Protein AF-A0A2G5VQS6-F1 (afdb_monomer)

Sequence (197 aa):
MASVEIAHTFHLGTKYSEALGAKFQGKPLDMCCFGIGVSRLLPATIDLLSVSDKALRLPRAISPFDAMIIVKKSLMSNVIVEMTSSSASRYLKGGILLDDRIEMSPGKRIHEANRLGIPFIIVLANETERSLVTQKPVIEVFTTHPKSADPVDQGSMTLDRFVSFVQSQLYGSYSNLDHLHVLDELGAAGDENGSQN

Organism: NCBI:txid1611254

Foldseek 3Di:
DDDDDFKDKDFPQQVVQVVVVPDDPNHRDGDMDMDGNPVRVVVVQQVVQPPDLQFGADDCVPQQWQEEEAEAPVCVVVVVVDCVVAPLCVLRVSHYHYDPPNVDDPQVVQSVCRRSNRAKYKYHDDQQVVCVVVVFGKIWIWGHDSNDSHTHTPGIDTRVVVSVVSCCVVCVVVPPDPPVVVVVVVVVVPPPDDDDD

Nearest PDB structures (foldseek):
  5xij-assembly2_C  TM=7.682E-01  e=2.606E-05  Toxoplasma gondii ME49
  5xii-assembly1_A  TM=7.565E-01  e=3.604E-05  Toxoplasma gondii ME49
  4ncx-assembly1_B  TM=6.664E-01  e=2.011E-05  Plasmodium falciparum 3D7
  7v9d-assembly1_A-2  TM=6.970E-01  e=4.671E-05  Plasmodium falciparum 3D7
  7f97-assembly2_D  TM=6.847E-01  e=1.017E-04  Plasmodium falciparum 3D7

pLDDT: mean 82.24, std 18.82, range [32.41, 97.56]

Radius of gyration: 24.63 Å; Cα contacts (8 Å, |Δi|>4): 269; chains: 1; bounding box: 50×40×79 Å

Solvent-accessible surface area (backbone atoms only — not comparable to full-atom values): 11522 Å² total; per-residue (Å²): 132,89,87,78,92,44,61,54,76,45,84,53,45,42,68,59,23,61,77,70,66,43,57,58,96,88,38,58,39,80,39,72,51,72,51,69,41,67,84,50,42,56,59,52,46,38,66,74,36,24,76,45,98,78,17,45,34,49,61,75,94,74,23,84,25,39,28,34,39,41,47,37,76,93,45,56,78,56,50,61,55,48,51,74,71,37,74,49,53,78,74,38,73,59,37,72,44,76,46,76,64,60,90,52,54,67,70,60,52,52,53,52,42,31,32,66,14,27,46,32,38,37,37,43,46,72,65,23,63,62,24,54,79,73,78,55,48,32,36,39,36,32,32,59,44,73,87,44,67,58,67,42,79,73,50,75,39,37,63,72,56,46,40,54,48,52,49,47,69,70,50,69,71,57,86,81,60,65,73,67,55,64,55,51,62,66,59,66,76,74,79,87,85,90,86,85,130

Secondary structure (DSSP, 8-state):
------EEEEEEETHHHHHHT-EETTEEPPEEEEEE-HHHHHHHHHHHH-SBTTB----GGG-S-SEEEEE-GGGHHHHHHHHHHSGGGGT-TT-EEEE--TTS-HHHHHHHHHHTT-SEEEEESHHHHHHGGGT--EEEEEE--TT-SSPEEEEEEEHHHHHHHHHHHHHTTTTS--HHHHHHHHHHTT--S----

InterPro domains:
  IPR004154 Anticodon-binding [PF03129] (79-168)
  IPR036621 Anticodon-binding domain superfamily [G3DSA:3.40.50.800] (52-171)
  IPR045864 Class II Aminoacyl-tRNA synthetase/Biotinyl protein ligase (BPL) and lipoyl protein ligase (LPL) [G3DSA:3.30.930.10] (2-51)
  IPR045864 Class II Aminoacyl-tRNA synthetase/Biotinyl protein ligase (BPL) and lipoyl protein ligase (LPL) [SSF55681] (4-69)
  IPR050062 Proline-tRNA synthetase [PTHR42753] (3-130)

Mean predicted aligned error: 10.15 Å

Structure (mmCIF, N/CA/C/O backbone):
data_AF-A0A2G5VQS6-F1
#
_entry.id   AF-A0A2G5VQS6-F1
#
loop_
_atom_site.group_PDB
_atom_site.id
_atom_site.type_symbol
_atom_site.label_atom_id
_atom_site.label_alt_id
_atom_site.label_comp_id
_atom_site.label_asym_id
_atom_site.label_entity_id
_atom_site.label_seq_id
_atom_site.pdbx_PDB_ins_code
_atom_site.Cartn_x
_atom_site.Cartn_y
_atom_site.Cartn_z
_atom_site.occupancy
_atom_site.B_iso_or_equiv
_atom_site.auth_seq_id
_atom_site.auth_comp_id
_atom_site.auth_asym_id
_atom_site.auth_atom_id
_atom_site.pdbx_PDB_model_num
ATOM 1 N N . MET A 1 1 ? 10.151 11.334 19.105 1.00 55.06 1 MET A N 1
ATOM 2 C CA . MET A 1 1 ? 9.040 10.794 18.297 1.00 55.06 1 MET A CA 1
ATOM 3 C C . MET A 1 1 ? 7.751 11.378 18.828 1.00 55.06 1 ME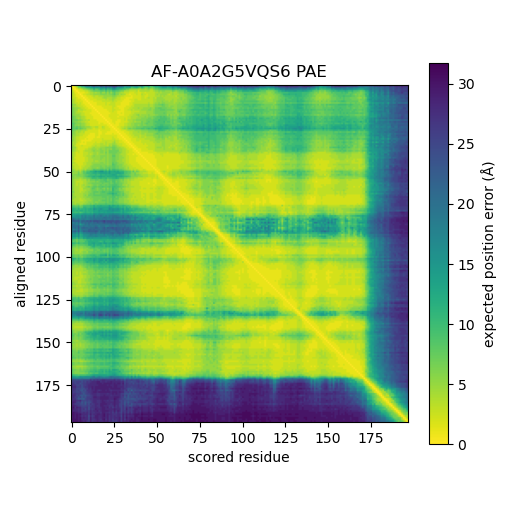T A C 1
ATOM 5 O O . MET A 1 1 ? 7.587 11.411 20.042 1.00 55.06 1 MET A O 1
ATOM 9 N N . ALA A 1 2 ? 6.896 11.888 17.945 1.00 74.56 2 ALA A N 1
ATOM 10 C CA . ALA A 1 2 ? 5.545 12.279 18.320 1.00 74.56 2 ALA A CA 1
ATOM 11 C C . ALA A 1 2 ? 4.712 11.011 18.558 1.00 74.56 2 ALA A C 1
ATOM 13 O O . ALA A 1 2 ? 4.874 10.026 17.841 1.00 74.56 2 ALA A O 1
ATOM 14 N N . SER A 1 3 ? 3.864 11.023 19.583 1.00 84.62 3 SER A N 1
ATOM 15 C CA . SER A 1 3 ? 2.876 9.970 19.817 1.00 84.62 3 SER A CA 1
ATOM 16 C C . SER A 1 3 ? 1.533 10.440 19.270 1.00 84.62 3 SER A C 1
ATOM 18 O O . SER A 1 3 ? 1.163 11.598 19.476 1.00 84.62 3 SER A O 1
ATOM 20 N N . VAL A 1 4 ? 0.817 9.561 18.572 1.00 88.25 4 VAL A N 1
ATOM 21 C CA . VAL A 1 4 ? -0.516 9.838 18.025 1.00 88.25 4 VAL A CA 1
ATOM 22 C C . VAL A 1 4 ? -1.472 8.756 18.505 1.00 88.25 4 VAL A C 1
ATOM 24 O O . VAL A 1 4 ? -1.260 7.571 18.257 1.00 88.25 4 VAL A O 1
ATOM 27 N N . GLU A 1 5 ? -2.549 9.164 19.173 1.00 91.31 5 GLU A N 1
ATOM 28 C CA . GLU A 1 5 ? -3.615 8.254 19.584 1.00 91.31 5 GLU A CA 1
ATOM 29 C C . GLU A 1 5 ? -4.530 7.937 18.389 1.00 91.31 5 GLU A C 1
ATOM 31 O O . GLU A 1 5 ? -5.282 8.788 17.899 1.00 91.31 5 GLU A O 1
ATOM 36 N N . ILE A 1 6 ? -4.446 6.698 17.898 1.00 92.75 6 ILE A N 1
ATOM 37 C CA . ILE A 1 6 ? -5.209 6.222 16.731 1.00 92.75 6 ILE A CA 1
ATOM 38 C C . ILE A 1 6 ? -6.465 5.432 17.111 1.00 92.75 6 ILE A C 1
ATOM 40 O O . ILE A 1 6 ? -7.400 5.354 16.311 1.00 92.75 6 ILE A O 1
ATOM 44 N N . ALA A 1 7 ? -6.499 4.856 18.312 1.00 93.62 7 ALA A N 1
ATOM 45 C CA . ALA A 1 7 ? -7.598 4.040 18.803 1.00 93.62 7 ALA A CA 1
ATOM 46 C C . ALA A 1 7 ? -7.631 4.020 20.334 1.00 93.62 7 ALA A C 1
ATOM 48 O O . ALA A 1 7 ? -6.602 4.202 20.983 1.00 93.62 7 ALA A O 1
ATOM 49 N N . HIS A 1 8 ? -8.805 3.736 20.889 1.00 95.19 8 HIS A N 1
ATOM 50 C CA . HIS A 1 8 ? -9.004 3.531 22.319 1.00 95.19 8 HIS A CA 1
ATOM 51 C C . HIS A 1 8 ? -10.059 2.448 22.567 1.00 95.19 8 HIS A C 1
ATOM 53 O O . HIS A 1 8 ? -10.947 2.213 21.742 1.00 95.19 8 HIS A O 1
ATOM 59 N N . THR A 1 9 ? -9.997 1.828 23.741 1.00 96.25 9 THR A N 1
ATOM 60 C CA . THR A 1 9 ? -11.025 0.924 24.260 1.00 96.25 9 THR A CA 1
ATOM 61 C C . THR A 1 9 ? -11.412 1.372 25.663 1.00 96.25 9 THR A C 1
ATOM 63 O O . THR A 1 9 ? -10.563 1.837 26.424 1.00 96.25 9 THR A O 1
ATOM 66 N N . PHE A 1 10 ? -12.692 1.262 25.998 1.00 96.50 10 PHE A N 1
ATOM 67 C CA . PHE A 1 10 ? -13.215 1.572 27.320 1.00 96.50 10 PHE A CA 1
ATOM 68 C C . PHE A 1 10 ? -14.065 0.410 27.815 1.00 96.50 10 PHE A C 1
ATOM 70 O O . PHE A 1 10 ? -15.015 -0.009 27.148 1.00 96.50 10 PHE A O 1
ATOM 77 N N . HIS A 1 11 ? -13.763 -0.062 29.022 1.00 96.50 11 HIS A N 1
ATOM 78 C CA . HIS A 1 11 ? -14.696 -0.876 29.790 1.00 96.50 11 HIS A CA 1
ATOM 79 C C . HIS A 1 11 ? -15.683 0.062 30.481 1.00 96.50 11 HIS A C 1
ATOM 81 O O . HIS A 1 11 ? -15.295 0.935 31.259 1.00 96.50 11 HIS A O 1
ATOM 87 N N . LEU A 1 12 ? -16.957 -0.058 30.122 1.00 95.94 12 LEU A N 1
ATOM 88 C CA . LEU A 1 12 ? -18.018 0.838 30.577 1.00 95.94 12 LEU A CA 1
ATOM 89 C C . LEU A 1 12 ? -18.745 0.294 31.811 1.00 95.94 12 LEU A C 1
ATOM 91 O O . 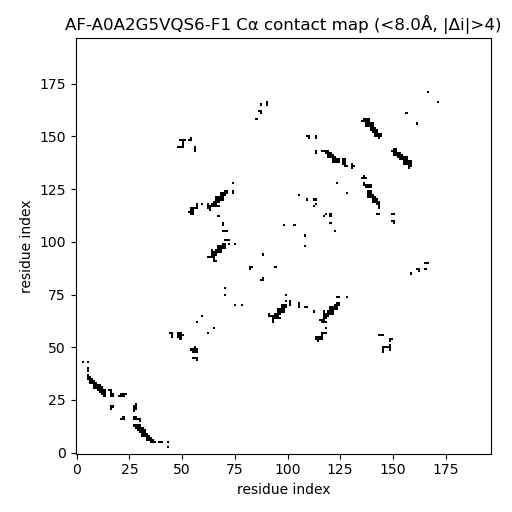LEU A 1 12 ? -19.502 1.038 32.445 1.00 95.94 12 LEU A O 1
ATOM 95 N N . GLY A 1 13 ? -18.539 -0.984 32.140 1.00 96.62 13 GLY A N 1
ATOM 96 C CA . GLY A 1 13 ? -19.289 -1.661 33.185 1.00 96.62 13 GLY A CA 1
ATOM 97 C C . GLY A 1 13 ? -20.784 -1.675 32.866 1.00 96.62 13 GLY A C 1
ATOM 98 O O . GLY A 1 13 ? -21.214 -1.691 31.710 1.00 96.62 13 GLY A O 1
ATOM 99 N N . THR A 1 14 ? -21.599 -1.541 33.909 1.00 97.31 14 THR A N 1
ATOM 100 C CA . THR A 1 14 ? -23.060 -1.480 33.787 1.00 97.31 14 THR A CA 1
ATOM 101 C C . THR A 1 14 ? -23.608 -0.063 33.583 1.00 97.31 14 THR A C 1
ATOM 103 O O . THR A 1 14 ? -24.800 0.078 33.306 1.00 97.31 14 THR A O 1
ATOM 106 N N . LYS A 1 15 ? -22.766 0.985 33.637 1.00 96.25 15 LYS A N 1
ATOM 107 C CA . LYS A 1 15 ? -23.167 2.410 33.678 1.00 96.25 15 LYS A CA 1
ATOM 108 C C . LYS A 1 15 ? -24.223 2.795 32.635 1.00 96.25 15 LYS A C 1
ATOM 110 O O . LYS A 1 15 ? -25.174 3.505 32.950 1.00 96.25 15 LYS A O 1
ATOM 115 N N . TYR A 1 16 ? -24.053 2.350 31.389 1.00 96.56 16 TYR A N 1
ATOM 116 C CA . TYR A 1 16 ? -24.999 2.645 30.305 1.00 96.56 16 TYR A CA 1
ATOM 117 C C . TYR A 1 16 ? -26.150 1.644 30.240 1.00 96.56 16 TYR A C 1
ATOM 119 O O . TYR A 1 16 ? -27.286 2.041 29.992 1.00 96.56 16 TYR A O 1
ATOM 127 N N . SER A 1 17 ? -25.885 0.361 30.492 1.00 97.31 17 SER A N 1
ATOM 128 C CA . SER A 1 17 ? -26.916 -0.681 30.470 1.00 97.31 17 SER A CA 1
ATOM 129 C C . SER A 1 17 ? -28.017 -0.444 31.515 1.00 97.31 17 SER A C 1
ATOM 131 O O . SER A 1 17 ? -29.193 -0.664 31.230 1.00 97.31 17 SER A O 1
ATOM 133 N N . GLU A 1 18 ? -27.659 0.085 32.690 1.00 96.50 18 GLU A N 1
ATOM 134 C CA . GLU A 1 18 ? -28.596 0.459 33.751 1.00 96.50 18 GLU A CA 1
ATOM 135 C C . GLU A 1 18 ? -29.493 1.620 33.325 1.00 96.50 18 GLU A C 1
ATOM 137 O O . GLU A 1 18 ? -30.714 1.528 33.450 1.00 96.50 18 GLU A O 1
ATOM 142 N N . ALA A 1 19 ? -28.898 2.678 32.767 1.00 96.88 19 ALA A N 1
ATOM 143 C CA . ALA A 1 19 ? -29.620 3.862 32.309 1.00 96.88 19 ALA A CA 1
ATOM 144 C C . ALA A 1 19 ? -30.531 3.578 31.099 1.00 96.88 19 ALA A C 1
ATOM 146 O O . ALA A 1 19 ? -31.601 4.170 30.983 1.00 96.88 19 ALA A O 1
ATOM 147 N N . LEU A 1 20 ? -30.122 2.669 30.207 1.00 96.81 20 LEU A N 1
ATOM 148 C CA . LEU A 1 20 ? -30.860 2.307 28.989 1.00 96.81 20 LEU A CA 1
ATOM 149 C C . LEU A 1 20 ? -31.840 1.140 29.190 1.00 96.81 20 LEU A C 1
ATOM 151 O O . LEU A 1 20 ? -32.561 0.782 28.261 1.00 96.81 20 LEU A O 1
ATOM 155 N N . GLY A 1 21 ? -31.860 0.515 30.372 1.00 95.88 21 GLY A N 1
ATOM 156 C CA . GLY A 1 21 ? -32.688 -0.663 30.641 1.00 95.88 21 GLY A CA 1
ATOM 157 C C . GLY A 1 21 ? -32.266 -1.920 29.868 1.00 95.88 21 GLY A C 1
ATOM 158 O O . GLY A 1 21 ? -33.051 -2.863 29.760 1.00 95.88 21 GLY A O 1
ATOM 159 N N . ALA A 1 22 ? -31.039 -1.961 29.345 1.00 96.75 22 ALA A N 1
ATOM 160 C CA . ALA A 1 22 ? -30.507 -3.100 28.606 1.00 96.75 22 ALA A CA 1
ATOM 161 C C . ALA A 1 22 ? -30.115 -4.221 29.582 1.00 96.75 22 ALA A C 1
ATOM 163 O O . ALA A 1 22 ? -29.062 -4.176 30.222 1.00 96.75 22 ALA A O 1
ATOM 164 N N . LYS A 1 23 ? -30.993 -5.219 29.728 1.00 96.69 23 LYS A N 1
ATOM 165 C CA . LYS A 1 23 ? -30.853 -6.299 30.713 1.00 96.69 23 LYS A CA 1
ATOM 166 C C . LYS A 1 23 ? -30.994 -7.677 30.079 1.00 96.69 23 LYS A C 1
ATOM 168 O O . LYS A 1 23 ? -31.829 -7.877 29.200 1.00 96.69 23 LYS A O 1
ATOM 173 N N . PHE A 1 24 ? -30.256 -8.645 30.613 1.00 95.56 24 PHE A N 1
ATOM 174 C CA . PHE A 1 24 ? -30.443 -10.069 30.346 1.00 95.56 24 PHE A CA 1
ATOM 175 C C . PHE A 1 24 ? -30.758 -10.789 31.659 1.00 95.56 24 PHE A C 1
ATOM 177 O O . PHE A 1 24 ? -30.052 -10.623 32.651 1.00 95.56 24 PHE A O 1
ATOM 184 N N . GLN A 1 25 ? -31.865 -11.538 31.692 1.00 95.19 25 GLN A N 1
ATOM 185 C CA . GLN A 1 25 ? -32.348 -12.233 32.899 1.00 95.19 25 GLN A CA 1
ATOM 186 C C . GLN A 1 25 ? -32.433 -11.325 34.145 1.00 95.19 25 GLN A C 1
ATOM 188 O O . GLN A 1 25 ? -32.087 -11.710 35.258 1.00 95.19 25 GLN A O 1
ATOM 193 N N . GLY A 1 26 ? -32.870 -10.079 33.950 1.00 93.62 26 GLY A N 1
ATOM 194 C CA . GLY A 1 26 ? -33.020 -9.098 35.028 1.00 93.62 26 GLY A CA 1
ATOM 195 C C . GLY A 1 26 ? -31.725 -8.413 35.478 1.00 93.62 26 GLY A C 1
ATOM 196 O O . GLY A 1 26 ? -31.807 -7.451 36.242 1.00 93.62 26 GLY A O 1
ATOM 197 N N . LYS A 1 27 ? -30.554 -8.826 34.974 1.00 96.19 27 LYS A N 1
ATOM 198 C CA . LYS A 1 27 ? -29.259 -8.195 35.270 1.00 96.19 27 LYS A CA 1
ATOM 199 C C . LYS A 1 27 ? -28.847 -7.224 34.154 1.00 96.19 27 LYS A C 1
ATOM 201 O O . LYS A 1 27 ? -29.036 -7.564 32.984 1.00 96.19 27 LYS A O 1
ATOM 206 N N . PRO A 1 28 ? -28.319 -6.028 34.478 1.00 97.12 28 PRO A N 1
ATOM 207 C CA . PRO A 1 28 ? -27.737 -5.133 33.480 1.00 97.12 28 PRO A CA 1
ATOM 208 C C . PRO A 1 28 ? -26.586 -5.812 32.730 1.00 97.12 28 PRO A C 1
ATOM 210 O O . PRO A 1 28 ? -25.852 -6.610 33.313 1.00 97.12 28 PRO A O 1
ATOM 213 N N . LEU A 1 29 ? -26.462 -5.523 31.436 1.00 97.56 29 LEU A N 1
ATOM 214 C CA . LEU A 1 29 ? -25.376 -6.046 30.607 1.00 97.56 29 LEU A CA 1
ATOM 215 C C . LEU A 1 29 ? -24.043 -5.369 30.956 1.00 97.56 29 LEU A C 1
ATOM 217 O O . LEU A 1 29 ? -23.987 -4.150 31.096 1.00 97.56 29 LEU A O 1
ATOM 221 N N . ASP A 1 30 ? -22.961 -6.142 31.028 1.00 97.31 30 ASP A N 1
ATOM 222 C CA . ASP A 1 30 ? -21.616 -5.567 31.078 1.00 97.31 30 ASP A CA 1
ATOM 223 C C . ASP A 1 30 ? -21.214 -5.074 29.680 1.00 97.31 30 ASP A C 1
ATOM 225 O O . ASP A 1 30 ? -21.406 -5.780 28.685 1.00 97.31 30 ASP A O 1
ATOM 229 N N . MET A 1 31 ? -20.725 -3.838 29.586 1.00 97.38 31 MET A N 1
ATOM 230 C CA . MET A 1 31 ? -20.509 -3.160 28.309 1.00 97.38 31 MET A CA 1
ATOM 231 C C . MET A 1 31 ? -19.055 -2.734 28.118 1.00 97.38 31 MET A C 1
ATOM 233 O O . MET A 1 31 ? -18.412 -2.191 29.015 1.00 97.38 31 MET A O 1
ATOM 237 N N . CYS A 1 32 ? -18.584 -2.865 26.880 1.00 97.25 32 CYS A N 1
ATOM 238 C CA . CYS A 1 32 ? -17.336 -2.288 26.391 1.00 97.25 32 CYS A CA 1
ATOM 239 C C . CYS A 1 32 ? -17.614 -1.478 25.123 1.00 97.25 32 CYS A C 1
ATOM 241 O O . CYS A 1 32 ? -18.534 -1.793 24.364 1.00 97.25 32 CYS A O 1
ATOM 243 N N . CYS A 1 33 ? -16.800 -0.461 24.857 1.00 96.31 33 CYS A N 1
ATOM 244 C CA . CYS A 1 33 ? -16.770 0.189 23.552 1.00 96.31 33 CYS A CA 1
ATOM 245 C C . CYS A 1 33 ? -15.335 0.411 23.084 1.00 96.31 33 CYS A C 1
ATOM 247 O O . CYS A 1 33 ? -14.411 0.539 23.885 1.00 96.31 33 CYS A O 1
ATOM 249 N N . PHE A 1 34 ? -15.155 0.483 21.771 1.00 96.38 34 PHE A N 1
ATOM 250 C CA . PHE A 1 34 ? -13.887 0.841 21.158 1.00 96.38 34 PHE A CA 1
ATOM 251 C C . PHE A 1 34 ? -14.116 1.875 20.061 1.00 96.38 34 PHE A C 1
ATOM 253 O O . PHE A 1 34 ? -15.191 1.947 19.462 1.00 96.38 34 PHE A O 1
ATOM 260 N N . GLY A 1 35 ? -13.099 2.691 19.815 1.00 95.38 35 GLY A N 1
ATOM 261 C CA . GLY A 1 35 ? -13.086 3.671 18.740 1.00 95.38 35 GLY A CA 1
ATOM 262 C C . GLY A 1 35 ? -11.766 3.597 17.992 1.00 95.38 35 GLY A C 1
ATOM 263 O O . GLY A 1 35 ? -10.710 3.527 18.614 1.00 95.38 35 GLY A O 1
ATOM 264 N N . ILE A 1 36 ? -11.830 3.628 16.660 1.00 95.38 36 ILE A N 1
ATOM 265 C CA . ILE A 1 36 ? -10.661 3.769 15.790 1.00 95.38 36 ILE A CA 1
ATOM 266 C C . ILE A 1 36 ? -10.835 5.002 14.907 1.00 95.38 36 ILE A C 1
ATOM 268 O O . ILE A 1 36 ? -11.835 5.166 14.205 1.00 95.38 36 ILE A O 1
ATOM 272 N N . GLY A 1 37 ? -9.857 5.901 14.953 1.00 92.62 37 GLY A N 1
ATOM 273 C CA . GLY A 1 37 ? -9.855 7.117 14.154 1.00 92.62 37 GLY A CA 1
ATOM 274 C C . GLY A 1 37 ? -9.399 6.830 12.731 1.00 92.62 37 GLY A C 1
ATOM 275 O O . GLY A 1 37 ? -8.254 7.121 12.406 1.00 92.62 37 GLY A O 1
ATOM 276 N N . VAL A 1 38 ? -10.276 6.307 11.867 1.00 90.19 38 VAL A N 1
ATOM 277 C CA . VAL A 1 38 ? -9.937 5.984 10.461 1.00 90.19 38 VAL A CA 1
ATOM 278 C C . VAL A 1 38 ? -9.309 7.185 9.739 1.00 90.19 38 VAL A C 1
ATOM 280 O O . VAL A 1 38 ? -8.273 7.054 9.093 1.00 90.19 38 VAL A O 1
ATOM 283 N N . SER A 1 39 ? -9.864 8.387 9.930 1.00 91.50 39 SER A N 1
ATOM 284 C CA . SER A 1 39 ? -9.322 9.628 9.355 1.00 91.50 39 SER A CA 1
ATOM 285 C C . SER A 1 39 ? -7.969 10.052 9.939 1.00 91.50 39 SER A C 1
ATOM 287 O O . SER A 1 39 ? -7.256 10.813 9.295 1.00 91.50 39 SER A O 1
ATOM 289 N N . ARG A 1 40 ? -7.604 9.583 11.141 1.00 91.94 40 ARG A N 1
ATOM 290 C CA . ARG A 1 40 ? -6.289 9.830 11.766 1.00 91.94 40 ARG A CA 1
ATOM 291 C C . ARG A 1 40 ? -5.269 8.754 11.402 1.00 91.94 40 ARG A C 1
ATOM 293 O O . ARG A 1 40 ? -4.081 9.046 11.341 1.00 91.94 40 ARG A O 1
ATOM 300 N N . LEU A 1 41 ? -5.728 7.533 11.132 1.00 92.12 41 LEU A N 1
ATOM 301 C CA . LEU A 1 41 ? -4.871 6.399 10.811 1.00 92.12 41 LEU A CA 1
ATOM 302 C C . LEU A 1 41 ? -4.065 6.642 9.532 1.00 92.12 41 LEU A C 1
ATOM 304 O O . LEU A 1 41 ? -2.861 6.403 9.522 1.00 92.12 41 LEU A O 1
ATOM 308 N N . LEU A 1 42 ? -4.704 7.149 8.474 1.00 91.06 42 LEU A N 1
ATOM 309 C CA . LEU A 1 42 ? -4.031 7.433 7.205 1.00 91.06 42 LEU A CA 1
ATOM 310 C C . LEU A 1 42 ? -2.894 8.468 7.344 1.00 91.06 42 LEU A C 1
ATOM 312 O O . LEU A 1 42 ? -1.764 8.123 6.997 1.00 91.06 42 LEU A O 1
ATOM 316 N N . PRO A 1 43 ? -3.117 9.693 7.867 1.00 91.50 43 PRO A N 1
ATOM 317 C CA . PRO A 1 43 ? -2.037 10.664 8.026 1.00 91.50 43 PRO A CA 1
ATOM 318 C C . PRO A 1 43 ? -0.964 10.193 9.012 1.00 91.50 43 PRO A C 1
ATOM 320 O O . PRO A 1 43 ? 0.211 10.393 8.734 1.00 91.50 43 PRO A O 1
ATOM 323 N N . ALA A 1 44 ? -1.330 9.505 10.103 1.00 92.56 44 ALA A N 1
ATOM 324 C CA . ALA A 1 44 ? -0.348 8.931 11.027 1.00 92.56 44 ALA A CA 1
ATOM 325 C C . ALA A 1 44 ? 0.529 7.864 10.349 1.00 92.56 44 ALA A C 1
ATOM 327 O O . ALA A 1 44 ? 1.731 7.804 10.583 1.00 92.56 44 ALA A O 1
ATOM 328 N N . THR A 1 45 ? -0.059 7.044 9.473 1.00 92.12 45 THR A N 1
ATOM 329 C CA . THR A 1 45 ? 0.681 6.039 8.697 1.00 92.12 45 THR A CA 1
ATOM 330 C C . THR A 1 45 ? 1.642 6.704 7.715 1.00 92.12 45 THR A C 1
ATOM 332 O O . THR A 1 45 ? 2.794 6.289 7.609 1.00 92.12 45 THR A O 1
ATOM 335 N N . ILE A 1 46 ? 1.187 7.749 7.018 1.00 91.94 46 ILE A N 1
ATOM 336 C CA . ILE A 1 46 ? 2.016 8.506 6.074 1.00 91.94 46 ILE A CA 1
ATOM 337 C C . ILE A 1 46 ? 3.186 9.170 6.803 1.00 91.94 46 ILE A C 1
ATOM 339 O O . ILE A 1 46 ? 4.313 9.028 6.336 1.00 91.94 46 ILE A O 1
ATOM 343 N N . ASP A 1 47 ? 2.934 9.836 7.931 1.00 90.75 47 ASP A N 1
ATOM 344 C CA . ASP A 1 47 ? 3.955 10.518 8.739 1.00 90.75 47 ASP A CA 1
ATOM 345 C C . ASP A 1 47 ? 5.000 9.536 9.295 1.00 90.75 47 ASP A C 1
ATOM 347 O O . ASP A 1 47 ? 6.196 9.812 9.280 1.00 90.75 47 ASP A O 1
ATOM 351 N N . LEU A 1 48 ? 4.561 8.346 9.721 1.00 90.19 48 LEU A N 1
ATOM 352 C CA . LEU A 1 48 ? 5.450 7.321 10.267 1.00 90.19 48 LEU A CA 1
ATOM 353 C C . LEU A 1 48 ? 6.324 6.643 9.201 1.00 90.19 48 LEU A C 1
ATOM 355 O O . LEU A 1 48 ? 7.475 6.301 9.477 1.00 90.19 48 LEU A O 1
ATOM 359 N N . LEU A 1 49 ? 5.770 6.372 8.018 1.00 91.12 49 LEU A N 1
ATOM 360 C CA . LEU A 1 49 ? 6.429 5.532 7.012 1.00 91.12 49 LEU A CA 1
ATOM 361 C C . LEU A 1 49 ? 7.124 6.326 5.908 1.00 91.12 49 LEU A C 1
ATOM 363 O O . LEU A 1 49 ? 8.064 5.816 5.292 1.00 91.12 49 LEU A O 1
ATOM 367 N N . SER A 1 50 ? 6.649 7.532 5.598 1.00 92.06 50 SER A N 1
ATOM 368 C CA . SER A 1 50 ? 7.196 8.325 4.496 1.00 92.06 50 SER A CA 1
ATOM 369 C C . SER A 1 50 ? 8.470 9.026 4.947 1.00 92.06 50 SER A C 1
ATOM 371 O O . SER A 1 50 ? 8.491 9.764 5.922 1.00 92.06 50 SER A O 1
ATOM 373 N N . VAL A 1 51 ? 9.557 8.817 4.206 1.00 88.00 51 VAL A N 1
ATOM 374 C CA . VAL A 1 51 ? 10.880 9.376 4.544 1.00 88.00 51 VAL A CA 1
ATOM 375 C C . VAL A 1 51 ? 11.077 10.822 4.098 1.00 88.00 51 VAL A C 1
ATOM 377 O O . VAL A 1 51 ? 12.085 11.441 4.430 1.00 88.00 51 VAL A O 1
ATOM 380 N N . SER A 1 52 ? 10.166 11.344 3.280 1.00 89.81 52 SER A N 1
ATOM 381 C CA . SER A 1 52 ? 10.222 12.703 2.745 1.00 89.81 52 SER A CA 1
ATOM 382 C C . SER A 1 52 ? 8.847 13.138 2.244 1.00 89.81 52 SER A C 1
ATOM 384 O O . SER A 1 52 ? 7.965 12.308 2.037 1.00 89.81 52 SER A O 1
ATOM 386 N N . ASP A 1 53 ? 8.714 14.423 1.937 1.00 88.94 53 ASP A N 1
ATOM 387 C CA . ASP A 1 53 ? 7.563 15.021 1.252 1.00 88.94 53 ASP A CA 1
ATOM 388 C C . ASP A 1 53 ? 7.458 14.641 -0.238 1.00 88.94 53 ASP A C 1
ATOM 390 O O . ASP A 1 53 ? 6.456 14.924 -0.894 1.00 88.94 53 ASP A O 1
ATOM 394 N N . LYS A 1 54 ? 8.486 13.987 -0.794 1.00 89.00 54 LYS A N 1
ATOM 395 C CA . LYS A 1 54 ? 8.558 13.655 -2.221 1.00 89.00 54 LYS A CA 1
ATOM 396 C C . LYS A 1 54 ? 7.827 12.380 -2.598 1.00 89.00 54 LYS A C 1
ATOM 398 O O . LYS A 1 54 ? 7.590 12.192 -3.789 1.00 89.00 54 LYS A O 1
ATOM 403 N N . ALA A 1 55 ? 7.556 11.481 -1.652 1.00 91.94 55 ALA A N 1
ATOM 404 C CA . ALA A 1 55 ? 6.956 10.191 -1.959 1.00 91.94 55 ALA A CA 1
ATOM 405 C C . ALA A 1 55 ? 6.244 9.566 -0.763 1.00 91.94 55 ALA A C 1
ATOM 407 O O . ALA A 1 55 ? 6.816 9.468 0.324 1.00 91.94 55 ALA A O 1
ATOM 408 N N . LEU A 1 56 ? 5.027 9.072 -0.998 1.00 94.62 56 LEU A N 1
ATOM 409 C CA . LEU A 1 56 ? 4.280 8.320 -0.002 1.00 94.62 56 LEU A CA 1
ATOM 410 C C . LEU A 1 56 ? 4.895 6.933 0.196 1.00 94.62 56 LEU A C 1
ATOM 412 O O . LEU A 1 56 ? 5.322 6.264 -0.752 1.00 94.62 56 LEU A O 1
ATOM 416 N N . ARG A 1 57 ? 4.901 6.471 1.443 1.00 93.81 57 ARG A N 1
ATOM 417 C CA . ARG A 1 57 ? 5.153 5.070 1.783 1.00 93.81 57 ARG A CA 1
ATOM 418 C C . ARG A 1 57 ? 3.920 4.527 2.472 1.00 93.81 57 ARG A C 1
ATOM 420 O O . ARG A 1 57 ? 3.577 4.939 3.574 1.00 93.81 57 ARG A O 1
ATOM 427 N N . LEU A 1 58 ? 3.237 3.628 1.777 1.00 92.50 58 LEU A N 1
ATOM 428 C CA . LEU A 1 58 ? 2.000 3.028 2.242 1.00 92.50 58 LEU A CA 1
ATOM 429 C C . LEU A 1 58 ? 2.217 1.529 2.451 1.00 92.50 58 LEU A C 1
ATOM 431 O O . LEU A 1 58 ? 2.855 0.880 1.618 1.00 92.50 58 LEU A O 1
ATOM 435 N N . PRO A 1 59 ? 1.679 0.948 3.534 1.00 89.75 59 PRO A N 1
ATOM 436 C CA . PRO A 1 59 ? 1.495 -0.486 3.610 1.00 89.75 59 PRO A CA 1
ATOM 437 C C . PRO A 1 59 ? 0.632 -0.934 2.437 1.00 89.75 59 PRO A C 1
ATOM 439 O O . PRO A 1 59 ? -0.352 -0.277 2.098 1.00 89.75 59 PRO A O 1
ATOM 442 N N . ARG A 1 60 ? 0.944 -2.102 1.880 1.00 87.44 60 ARG A N 1
ATOM 443 C CA . ARG A 1 60 ? 0.194 -2.678 0.759 1.00 87.44 60 ARG A CA 1
ATOM 444 C C . ARG A 1 60 ? -1.318 -2.760 1.020 1.00 87.44 60 ARG A C 1
ATOM 446 O O . ARG A 1 60 ? -2.114 -2.555 0.119 1.00 87.44 60 ARG A O 1
ATOM 453 N N . ALA A 1 61 ? -1.721 -3.015 2.266 1.00 88.81 61 ALA A N 1
ATOM 454 C CA . ALA A 1 61 ? -3.131 -3.097 2.652 1.00 88.81 61 ALA A CA 1
ATOM 455 C C . ALA A 1 61 ? -3.933 -1.811 2.367 1.00 88.81 61 ALA A C 1
ATOM 457 O O . ALA A 1 61 ? -5.155 -1.875 2.266 1.00 88.81 61 ALA A O 1
ATOM 458 N N . ILE A 1 62 ? -3.259 -0.662 2.258 1.00 91.12 62 ILE A N 1
ATOM 459 C CA . ILE A 1 62 ? -3.877 0.641 1.990 1.00 91.12 62 ILE A CA 1
ATOM 460 C C . ILE A 1 62 ? -3.238 1.363 0.793 1.00 91.12 62 ILE A C 1
ATOM 462 O O . ILE A 1 62 ? -3.503 2.548 0.589 1.00 91.12 62 ILE A O 1
ATOM 466 N N . SER A 1 63 ? -2.386 0.690 0.009 1.00 93.31 63 SER A N 1
ATOM 467 C CA . SER A 1 63 ? -1.875 1.266 -1.235 1.00 93.31 63 SER A CA 1
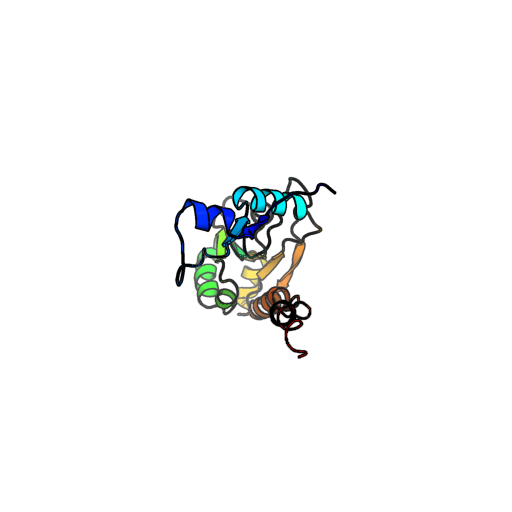ATOM 468 C C . SER A 1 63 ? -2.990 1.295 -2.290 1.00 93.31 63 SER A C 1
ATOM 470 O O . SER A 1 63 ? -3.766 0.342 -2.360 1.00 93.31 63 SER A O 1
ATOM 472 N N . PRO A 1 64 ? -3.077 2.334 -3.143 1.00 93.19 64 PRO A N 1
ATOM 473 C CA . PRO A 1 64 ? -4.155 2.446 -4.131 1.00 93.19 64 PRO A CA 1
ATOM 474 C C . PRO A 1 64 ? -4.217 1.274 -5.119 1.00 93.19 64 PRO A C 1
ATOM 476 O O . PRO A 1 64 ? -5.299 0.867 -5.528 1.00 93.19 64 PRO A O 1
ATOM 479 N N . PHE A 1 65 ? -3.046 0.754 -5.489 1.00 94.12 65 PHE A N 1
ATOM 480 C CA . PHE A 1 65 ? -2.859 -0.410 -6.348 1.00 94.12 65 PHE A CA 1
ATOM 481 C C . PHE A 1 65 ? -1.668 -1.213 -5.836 1.00 94.12 65 PHE A C 1
ATOM 483 O O . PHE A 1 65 ? -0.761 -0.648 -5.220 1.00 94.12 65 PHE A O 1
ATOM 490 N N . ASP A 1 66 ? -1.642 -2.512 -6.126 1.00 93.00 66 ASP A N 1
ATOM 491 C CA . ASP A 1 66 ? -0.491 -3.354 -5.793 1.00 93.00 66 ASP A CA 1
ATOM 492 C C . ASP A 1 66 ? 0.685 -3.080 -6.737 1.00 93.00 66 ASP A C 1
ATOM 494 O O . ASP A 1 66 ? 1.843 -3.087 -6.316 1.00 93.00 66 ASP A O 1
ATOM 498 N N . ALA A 1 67 ? 0.390 -2.833 -8.015 1.00 93.06 67 ALA A N 1
ATOM 499 C CA . ALA A 1 67 ? 1.398 -2.551 -9.024 1.00 93.06 67 ALA A CA 1
ATOM 500 C C . ALA A 1 67 ? 0.944 -1.495 -10.035 1.00 93.06 67 ALA A C 1
ATOM 502 O O . ALA A 1 67 ? -0.249 -1.333 -10.297 1.00 93.06 67 ALA A O 1
ATOM 503 N N . MET A 1 68 ? 1.911 -0.820 -10.651 1.00 93.62 68 MET A N 1
ATOM 504 C CA . MET A 1 68 ? 1.703 0.056 -11.801 1.00 93.62 68 MET A CA 1
ATOM 505 C C . MET A 1 68 ? 2.562 -0.404 -12.969 1.00 93.62 68 MET A C 1
ATOM 507 O O . MET A 1 68 ? 3.742 -0.690 -12.788 1.00 93.62 68 MET A O 1
ATOM 511 N N . ILE A 1 69 ? 1.984 -0.449 -14.165 1.00 93.12 69 ILE A N 1
ATOM 512 C CA . ILE A 1 69 ? 2.686 -0.789 -15.397 1.00 93.12 69 ILE A CA 1
ATOM 513 C C . ILE A 1 69 ? 2.871 0.464 -16.227 1.00 93.12 69 ILE A C 1
ATOM 515 O O . ILE A 1 69 ? 1.908 1.084 -16.669 1.00 93.12 69 ILE A O 1
ATOM 519 N N . ILE A 1 70 ? 4.123 0.794 -16.490 1.00 93.50 70 ILE A N 1
ATOM 520 C CA . ILE A 1 70 ? 4.532 1.891 -17.351 1.00 93.50 70 ILE A CA 1
ATOM 521 C C . ILE A 1 70 ? 4.951 1.288 -18.674 1.00 93.50 70 ILE A C 1
ATOM 523 O O . ILE A 1 70 ? 5.904 0.519 -18.754 1.00 93.50 70 ILE A O 1
ATOM 527 N N . VAL A 1 71 ? 4.245 1.657 -19.729 1.00 91.25 71 VAL A N 1
ATOM 528 C CA . VAL A 1 71 ? 4.399 1.022 -21.034 1.00 91.25 71 VAL A CA 1
ATOM 529 C C . VAL A 1 71 ? 4.766 2.041 -22.108 1.00 91.25 71 VAL A C 1
ATOM 531 O O . VAL A 1 71 ? 4.304 3.189 -22.121 1.00 91.25 71 VAL A O 1
ATOM 534 N N . LYS A 1 72 ? 5.651 1.630 -23.018 1.00 87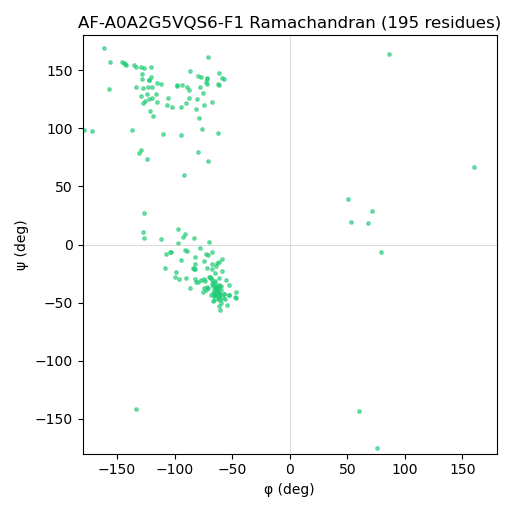.75 72 LYS A N 1
ATOM 535 C CA . LYS A 1 72 ? 5.953 2.349 -24.260 1.00 87.75 72 LYS A CA 1
ATOM 536 C C . LYS A 1 72 ? 4.843 2.117 -25.288 1.00 87.75 72 LYS A C 1
ATOM 538 O O . LYS A 1 72 ? 4.340 1.008 -25.422 1.00 87.75 72 LYS A O 1
ATOM 543 N N . LYS A 1 73 ? 4.529 3.136 -26.096 1.00 85.44 73 LYS A N 1
ATOM 544 C CA . LYS A 1 73 ? 3.469 3.083 -27.122 1.00 85.44 73 LYS A CA 1
ATOM 545 C C . LYS A 1 73 ? 3.500 1.819 -27.998 1.00 85.44 73 LYS A C 1
ATOM 547 O O . LYS A 1 73 ? 2.443 1.270 -28.280 1.00 85.44 73 LYS A O 1
ATOM 552 N N . SER A 1 74 ? 4.684 1.354 -28.408 1.00 85.31 74 SER A N 1
ATOM 553 C CA . SER A 1 74 ? 4.833 0.167 -29.266 1.00 85.31 74 SER A CA 1
ATOM 554 C C . SER A 1 74 ? 4.443 -1.155 -28.595 1.00 85.31 74 SER A C 1
ATOM 556 O O . SER A 1 74 ? 4.212 -2.134 -29.294 1.00 85.31 74 SER A O 1
ATOM 558 N N . LEU A 1 75 ? 4.335 -1.192 -27.264 1.00 84.50 75 LEU A N 1
ATOM 559 C CA . LEU A 1 75 ? 4.092 -2.409 -26.487 1.00 84.50 75 LEU A CA 1
ATOM 560 C C . LEU A 1 75 ? 2.675 -2.499 -25.903 1.00 84.50 75 LEU A C 1
ATOM 562 O O . LEU A 1 75 ? 2.310 -3.556 -25.399 1.00 84.50 75 LEU A O 1
ATOM 566 N N . MET A 1 76 ? 1.863 -1.437 -26.003 1.00 80.38 76 MET A N 1
ATOM 567 C CA . MET A 1 76 ? 0.527 -1.317 -25.386 1.00 80.38 76 MET A CA 1
ATOM 568 C C . MET A 1 76 ? -0.382 -2.537 -25.586 1.00 80.38 76 MET A C 1
ATOM 570 O O . MET A 1 76 ? -1.002 -3.006 -24.633 1.00 80.38 76 MET A O 1
ATOM 574 N N . SER A 1 77 ? -0.455 -3.070 -26.808 1.00 75.00 77 SER A N 1
ATOM 575 C CA . SER A 1 77 ? -1.316 -4.213 -27.138 1.00 75.00 77 SER A CA 1
ATOM 576 C C . SER A 1 77 ? -0.875 -5.518 -26.471 1.00 75.00 77 SER A C 1
ATOM 578 O O . SER A 1 77 ? -1.714 -6.361 -26.167 1.00 75.00 77 SER A O 1
ATOM 580 N N . ASN A 1 78 ? 0.427 -5.683 -26.225 1.00 72.19 78 ASN A N 1
ATOM 581 C CA . ASN A 1 78 ? 0.988 -6.904 -25.644 1.00 72.19 78 ASN A CA 1
ATOM 582 C C . ASN A 1 78 ? 0.790 -6.939 -24.123 1.00 72.19 78 ASN A C 1
ATOM 584 O O . ASN A 1 78 ? 0.553 -8.002 -23.557 1.00 72.19 78 ASN A O 1
ATOM 588 N N . VAL A 1 79 ? 0.800 -5.768 -23.476 1.00 68.12 79 VAL A N 1
ATOM 589 C CA . VAL A 1 79 ? 0.700 -5.640 -22.013 1.00 68.12 79 VAL A CA 1
ATOM 590 C C . VAL A 1 79 ? -0.589 -6.230 -21.461 1.00 68.12 79 VAL A C 1
ATOM 592 O O . VAL A 1 79 ? -0.559 -7.010 -20.515 1.00 68.12 79 VAL A O 1
ATOM 595 N N . ILE A 1 80 ? -1.734 -5.858 -22.040 1.00 62.72 80 ILE A N 1
ATOM 596 C CA . ILE A 1 80 ? -3.048 -6.266 -21.523 1.00 62.72 80 ILE A CA 1
ATOM 597 C C . ILE A 1 80 ? -3.211 -7.787 -21.613 1.00 62.72 80 ILE A C 1
ATOM 599 O O . ILE A 1 80 ? -3.709 -8.416 -20.678 1.00 62.72 80 ILE A O 1
ATOM 603 N N . VAL A 1 81 ? -2.745 -8.385 -22.712 1.00 60.78 81 VAL A N 1
ATOM 604 C CA . VAL A 1 81 ? -2.804 -9.834 -22.938 1.00 60.78 81 VAL A CA 1
ATOM 605 C C . VAL A 1 81 ? -1.901 -10.562 -21.950 1.00 60.78 81 VAL A C 1
ATOM 607 O O . VAL A 1 81 ? -2.346 -11.488 -21.273 1.00 60.78 81 VAL A O 1
ATOM 610 N N . GLU A 1 82 ? -0.660 -10.106 -21.811 1.00 67.69 82 GLU A N 1
ATOM 611 C CA . GLU A 1 82 ? 0.333 -10.754 -20.965 1.00 67.69 82 GLU A CA 1
ATOM 612 C C . GLU A 1 82 ? -0.055 -10.683 -19.484 1.00 67.69 82 GLU A C 1
ATOM 614 O O . GLU A 1 82 ? -0.064 -11.705 -18.800 1.00 67.69 82 GLU A O 1
ATOM 619 N N . MET A 1 83 ? -0.528 -9.530 -19.010 1.00 65.12 83 MET A N 1
ATOM 620 C CA . MET A 1 83 ? -0.982 -9.359 -17.628 1.00 65.12 83 MET A CA 1
ATOM 621 C C . MET A 1 83 ? -2.208 -10.199 -17.288 1.00 65.12 83 MET A C 1
ATOM 623 O O . MET A 1 83 ? -2.226 -10.833 -16.230 1.00 65.12 83 MET A O 1
ATOM 627 N N . THR A 1 84 ? -3.188 -10.251 -18.195 1.00 55.38 84 THR A N 1
ATOM 628 C CA . THR A 1 84 ? -4.385 -11.096 -18.046 1.00 55.38 84 THR A CA 1
ATOM 629 C C . THR A 1 84 ? -4.019 -12.582 -18.064 1.00 55.38 84 THR A C 1
ATOM 631 O O . THR A 1 84 ? -4.641 -13.382 -17.368 1.00 55.38 84 THR A O 1
ATOM 634 N N . SER A 1 85 ? -2.981 -12.957 -18.820 1.00 55.16 85 SER A N 1
ATOM 635 C CA . SER A 1 85 ? -2.488 -14.337 -18.894 1.00 55.16 85 SER A CA 1
ATOM 636 C C . SER A 1 85 ? -1.534 -14.728 -17.753 1.00 55.16 85 SER A C 1
ATOM 638 O O . SER A 1 85 ? -1.376 -15.914 -17.464 1.00 55.16 85 SER A O 1
ATOM 640 N N . SER A 1 86 ? -0.905 -13.755 -17.084 1.00 65.19 86 SER A N 1
ATOM 641 C CA . SER A 1 86 ? 0.156 -14.004 -16.105 1.00 65.19 86 SER A CA 1
ATOM 642 C C . SER A 1 86 ? -0.372 -14.443 -14.733 1.00 65.19 86 SER A C 1
ATOM 644 O O . SER A 1 86 ? -1.365 -13.927 -14.207 1.00 65.19 86 SER A O 1
ATOM 646 N N . SER A 1 87 ? 0.378 -15.333 -14.078 1.00 61.91 87 SER A N 1
ATOM 647 C CA . SER A 1 87 ? 0.160 -15.745 -12.682 1.00 61.91 87 SER A CA 1
ATOM 648 C C . SER A 1 87 ? 0.334 -14.605 -11.668 1.00 61.91 87 SER A C 1
ATOM 650 O O . SER A 1 87 ? -0.131 -14.735 -10.537 1.00 61.91 87 SER A O 1
ATOM 652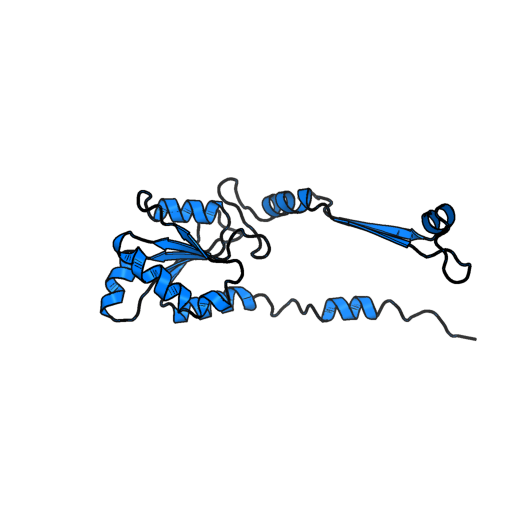 N N . ALA A 1 88 ? 0.963 -13.486 -12.049 1.00 66.50 88 ALA A N 1
ATOM 653 C CA . ALA A 1 88 ? 1.169 -12.326 -11.177 1.00 66.50 88 ALA A CA 1
ATOM 654 C C . ALA A 1 88 ? -0.158 -11.700 -10.714 1.00 66.50 88 ALA A C 1
ATOM 656 O O . ALA A 1 88 ? -0.279 -11.302 -9.555 1.00 66.50 88 ALA A O 1
ATOM 657 N N . SER A 1 89 ? -1.183 -11.712 -11.574 1.00 68.81 89 SER A N 1
ATOM 658 C CA . SER A 1 89 ? -2.542 -11.255 -11.243 1.00 68.81 89 SER A CA 1
ATOM 659 C C . SER A 1 89 ? -3.141 -11.969 -10.020 1.00 68.81 89 SER A C 1
ATOM 661 O O . SER A 1 89 ? -3.889 -11.366 -9.255 1.00 68.81 89 SER A O 1
ATOM 663 N N . ARG A 1 90 ? -2.763 -13.233 -9.767 1.00 75.12 90 ARG A N 1
ATOM 664 C CA . ARG A 1 90 ? -3.241 -14.006 -8.604 1.00 75.12 90 ARG A CA 1
ATOM 665 C C . ARG A 1 90 ? -2.694 -13.483 -7.275 1.00 75.12 90 ARG A C 1
ATOM 667 O O . ARG A 1 90 ? -3.342 -13.656 -6.242 1.00 75.12 90 ARG A O 1
ATOM 674 N N . TYR A 1 91 ? -1.511 -12.869 -7.296 1.00 79.56 91 TYR A N 1
ATOM 675 C CA . TYR A 1 91 ? -0.835 -12.350 -6.103 1.00 79.56 91 TYR A CA 1
ATOM 676 C C . TYR A 1 91 ? -1.108 -10.855 -5.888 1.00 79.56 91 TYR A C 1
ATOM 678 O O . TYR A 1 91 ? -1.183 -10.405 -4.742 1.00 79.56 91 TYR A O 1
ATOM 686 N N . LEU A 1 92 ? -1.329 -10.108 -6.973 1.00 85.06 92 LEU A N 1
ATOM 687 C CA . LEU A 1 92 ? -1.583 -8.664 -6.985 1.00 85.06 92 LEU A CA 1
ATOM 688 C C . LEU A 1 92 ? -3.093 -8.345 -6.924 1.00 85.06 92 LEU A C 1
ATOM 690 O O . LEU A 1 92 ? -3.669 -7.746 -7.833 1.00 85.06 92 LEU A O 1
ATOM 694 N N . LYS A 1 93 ? -3.754 -8.792 -5.848 1.00 84.44 93 LYS A N 1
ATOM 695 C CA . LYS A 1 93 ? -5.212 -8.665 -5.644 1.00 84.44 93 LYS A CA 1
ATOM 696 C C . LYS A 1 93 ? -5.711 -7.224 -5.496 1.00 84.44 93 LYS A C 1
ATOM 698 O O . LYS A 1 93 ? -6.877 -6.974 -5.780 1.00 84.44 93 LYS A O 1
ATOM 703 N N . GLY A 1 94 ? -4.855 -6.298 -5.065 1.00 83.75 94 GLY A N 1
ATOM 704 C CA . GLY A 1 94 ? -5.144 -4.862 -4.967 1.00 83.75 94 GLY A CA 1
ATOM 705 C C . GLY A 1 94 ? -5.262 -4.166 -6.325 1.00 83.75 94 GLY A C 1
ATOM 706 O O . GLY A 1 94 ? -5.469 -2.960 -6.385 1.00 83.75 94 GLY A O 1
ATOM 707 N N . GLY A 1 95 ? -5.140 -4.917 -7.422 1.00 87.81 95 GLY A N 1
ATOM 708 C CA . GLY A 1 95 ? -5.268 -4.400 -8.773 1.00 87.81 95 GLY A CA 1
ATOM 709 C C . GLY A 1 95 ? -3.957 -3.843 -9.311 1.00 87.81 95 GLY A C 1
ATOM 710 O O . GLY A 1 95 ? -2.989 -3.599 -8.584 1.00 87.81 95 GLY A O 1
ATOM 711 N N . ILE A 1 96 ? -3.937 -3.680 -10.629 1.00 89.69 96 ILE A N 1
ATOM 712 C CA . ILE A 1 96 ? -2.769 -3.242 -11.381 1.00 89.69 96 ILE A CA 1
ATOM 713 C C . ILE A 1 96 ? -3.187 -2.055 -12.235 1.00 89.69 96 ILE A C 1
ATOM 715 O O . ILE A 1 96 ? -4.104 -2.165 -13.048 1.00 89.69 96 ILE A O 1
ATOM 719 N N . LEU A 1 97 ? -2.520 -0.924 -12.033 1.00 91.44 97 LEU A N 1
ATOM 720 C CA . LEU A 1 97 ? -2.767 0.299 -12.783 1.00 91.44 97 LEU A CA 1
ATOM 721 C C . LEU A 1 97 ? -1.924 0.305 -14.057 1.00 91.44 97 LEU A C 1
ATOM 723 O O . LEU A 1 97 ? -0.705 0.176 -13.994 1.00 91.44 97 LEU A O 1
ATOM 727 N N . LEU A 1 98 ? -2.552 0.496 -15.212 1.00 91.62 98 LEU A N 1
ATOM 728 C CA . LEU A 1 98 ? -1.841 0.733 -16.465 1.00 91.62 98 LEU A CA 1
ATOM 729 C C . LEU A 1 98 ? -1.633 2.240 -16.661 1.00 91.62 98 LEU A C 1
ATOM 731 O O . LEU A 1 98 ? -2.605 2.987 -16.706 1.00 91.62 98 LEU A O 1
ATOM 735 N N . ASP A 1 99 ? -0.382 2.677 -16.791 1.00 92.19 99 ASP A N 1
ATOM 736 C CA . ASP A 1 99 ? -0.028 4.054 -17.142 1.00 92.19 99 ASP A CA 1
ATOM 737 C C . ASP A 1 99 ? 0.189 4.191 -18.654 1.00 92.19 99 ASP A C 1
ATOM 739 O O . ASP A 1 99 ? 1.288 3.959 -19.179 1.00 92.19 99 ASP A O 1
ATOM 743 N N . ASP A 1 100 ? -0.872 4.585 -19.351 1.00 87.56 100 ASP A N 1
ATOM 744 C CA . ASP A 1 100 ? -0.928 4.764 -20.801 1.00 87.56 100 ASP A CA 1
ATOM 745 C C . ASP A 1 100 ? -0.582 6.189 -21.272 1.00 87.56 100 ASP A C 1
ATOM 747 O O . ASP A 1 100 ? -0.674 6.477 -22.468 1.00 87.56 100 ASP A O 1
ATOM 751 N N . ARG A 1 101 ? -0.101 7.058 -20.368 1.00 91.00 101 ARG A N 1
ATOM 752 C CA . ARG A 1 101 ? 0.372 8.428 -20.655 1.00 91.00 101 ARG A CA 1
ATOM 753 C C . ARG A 1 101 ? 1.690 8.421 -21.427 1.00 91.00 101 ARG A C 1
ATOM 755 O O . ARG A 1 101 ? 2.774 8.699 -20.901 1.00 91.00 101 ARG A O 1
ATOM 762 N N . ILE A 1 102 ? 1.614 8.033 -22.694 1.00 87.50 102 ILE A N 1
ATOM 763 C CA . ILE A 1 102 ? 2.751 7.851 -23.606 1.00 87.50 102 ILE A CA 1
ATOM 764 C C . ILE A 1 102 ? 3.512 9.150 -23.914 1.00 87.50 102 ILE A C 1
ATOM 766 O O . ILE A 1 102 ? 4.659 9.090 -24.359 1.00 87.50 102 ILE A O 1
ATOM 770 N N . GLU A 1 103 ? 2.906 10.309 -23.673 1.00 89.75 103 GLU A N 1
ATOM 771 C CA . GLU A 1 103 ? 3.516 11.635 -23.776 1.00 89.75 103 GLU A CA 1
ATOM 772 C C . GLU A 1 103 ? 4.523 11.924 -22.649 1.00 89.75 103 GLU A C 1
ATOM 774 O O . GLU A 1 103 ? 5.402 12.777 -22.800 1.00 89.75 103 GLU A O 1
ATOM 779 N N . MET A 1 104 ? 4.441 11.196 -21.531 1.00 91.81 104 MET A N 1
ATOM 780 C CA . MET A 1 104 ? 5.376 11.309 -20.415 1.00 91.81 104 MET A CA 1
ATOM 781 C C . MET A 1 104 ? 6.517 10.292 -20.537 1.00 91.81 104 MET A C 1
ATOM 783 O O . MET A 1 104 ? 6.316 9.103 -20.810 1.00 91.81 104 MET A O 1
ATOM 787 N N . SER A 1 105 ? 7.747 10.738 -20.259 1.00 91.56 105 SER A N 1
ATOM 788 C CA . SER A 1 105 ? 8.897 9.830 -20.237 1.00 91.56 105 SER A CA 1
ATOM 789 C C . SER A 1 105 ? 8.726 8.749 -19.156 1.00 91.56 105 SER A C 1
ATOM 791 O O . SER A 1 105 ? 8.153 9.034 -18.099 1.00 91.56 105 SER A O 1
ATOM 793 N N . PRO A 1 106 ? 9.245 7.523 -19.372 1.00 91.00 106 PRO A N 1
ATOM 794 C CA . PRO A 1 106 ? 9.163 6.451 -18.379 1.00 91.00 106 PRO A CA 1
ATOM 795 C C . PRO A 1 106 ? 9.692 6.871 -17.005 1.00 91.00 106 PRO A C 1
ATOM 797 O O . PRO A 1 106 ? 9.009 6.668 -16.013 1.00 91.00 106 PRO A O 1
ATOM 800 N N . GLY A 1 107 ? 10.830 7.572 -16.945 1.00 93.56 107 GLY A N 1
ATOM 801 C CA . GLY A 1 107 ? 11.388 8.079 -15.685 1.00 93.56 107 GLY A CA 1
ATOM 802 C C . GLY A 1 107 ? 10.433 8.992 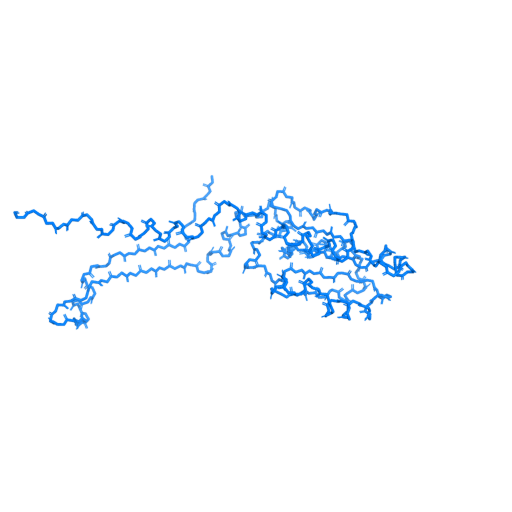-14.907 1.00 93.56 107 GLY A C 1
ATOM 803 O O . GLY A 1 107 ? 10.278 8.834 -13.699 1.00 93.56 107 GLY A O 1
ATOM 804 N N . LYS A 1 108 ? 9.723 9.905 -15.589 1.00 95.12 108 LYS A N 1
ATOM 805 C CA . LYS A 1 108 ? 8.710 10.751 -14.933 1.00 95.12 108 LYS A CA 1
ATOM 806 C C . LYS A 1 108 ? 7.559 9.909 -14.386 1.00 95.12 108 LYS A C 1
ATOM 808 O O . LYS A 1 108 ? 7.142 10.124 -13.255 1.00 95.12 108 LYS A O 1
ATOM 813 N N . ARG A 1 109 ? 7.083 8.935 -15.164 1.00 95.56 109 ARG A N 1
ATOM 814 C CA . ARG A 1 109 ? 6.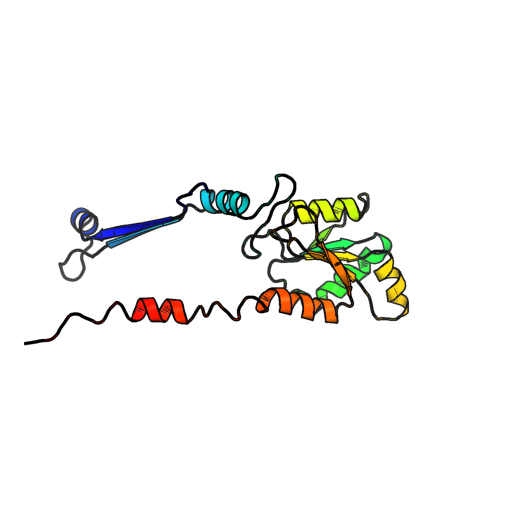006 8.027 -14.746 1.00 95.56 109 ARG A CA 1
ATOM 815 C C . ARG A 1 109 ? 6.416 7.148 -13.557 1.00 95.56 109 ARG A C 1
ATOM 817 O O . ARG A 1 109 ? 5.623 6.983 -12.639 1.00 95.56 109 ARG A O 1
ATOM 824 N N . ILE A 1 110 ? 7.666 6.678 -13.510 1.00 96.12 110 ILE A N 1
ATOM 825 C CA . ILE A 1 110 ? 8.213 5.909 -12.377 1.00 96.12 110 ILE A CA 1
ATOM 826 C C . ILE A 1 110 ? 8.186 6.759 -11.100 1.00 96.12 110 ILE A C 1
ATOM 828 O O . ILE A 1 110 ? 7.737 6.298 -10.052 1.00 96.12 110 ILE A O 1
ATOM 832 N N . HIS A 1 111 ? 8.614 8.023 -11.179 1.00 95.69 111 HIS A N 1
ATOM 833 C CA . HIS A 1 111 ? 8.561 8.923 -10.027 1.00 95.69 111 HIS A CA 1
ATOM 834 C C . HIS A 1 111 ? 7.130 9.235 -9.574 1.00 95.69 111 HIS A C 1
ATOM 836 O O . HIS A 1 111 ? 6.897 9.328 -8.372 1.00 95.69 111 HIS A O 1
ATOM 842 N N . GLU A 1 112 ? 6.174 9.361 -10.495 1.00 95.50 112 GLU A N 1
ATOM 843 C CA . GLU A 1 112 ? 4.757 9.552 -10.158 1.00 95.50 112 GLU A CA 1
ATOM 844 C C . GLU A 1 112 ? 4.154 8.309 -9.482 1.00 95.50 112 GLU A C 1
ATOM 846 O O . GLU A 1 112 ? 3.475 8.427 -8.464 1.00 95.50 112 GLU A O 1
ATOM 851 N N . ALA A 1 113 ? 4.475 7.107 -9.962 1.00 95.62 113 ALA A N 1
ATOM 852 C CA . ALA A 1 113 ? 4.068 5.861 -9.312 1.00 95.62 113 ALA A CA 1
ATOM 853 C C . ALA A 1 113 ? 4.645 5.744 -7.886 1.00 95.62 113 ALA A C 1
ATOM 855 O O . ALA A 1 113 ? 3.934 5.423 -6.931 1.00 95.62 113 ALA A O 1
ATOM 856 N N . ASN A 1 114 ? 5.927 6.088 -7.728 1.00 95.50 114 ASN A N 1
ATOM 857 C CA . ASN A 1 114 ? 6.606 6.130 -6.434 1.00 95.50 114 ASN A CA 1
ATOM 858 C C . ASN A 1 114 ? 6.009 7.191 -5.496 1.00 95.50 114 ASN A C 1
ATOM 860 O O . ASN A 1 114 ? 5.911 6.956 -4.292 1.00 95.50 114 ASN A O 1
ATOM 864 N N . ARG A 1 115 ? 5.584 8.340 -6.039 1.00 94.75 115 ARG A N 1
ATOM 865 C CA . ARG A 1 115 ? 4.895 9.405 -5.297 1.00 94.75 115 ARG A CA 1
ATOM 866 C C . ARG A 1 115 ? 3.585 8.935 -4.693 1.00 94.75 115 ARG A C 1
ATOM 868 O O . ARG A 1 115 ? 3.316 9.248 -3.539 1.00 94.75 115 ARG A O 1
ATOM 875 N N . LEU A 1 116 ? 2.821 8.154 -5.452 1.00 95.06 116 LEU A N 1
ATOM 876 C CA . LEU A 1 116 ? 1.557 7.561 -5.015 1.00 95.06 116 LEU A CA 1
ATOM 877 C C . LEU A 1 116 ? 1.733 6.417 -4.002 1.00 95.06 116 LEU A C 1
ATOM 879 O O . LEU A 1 116 ? 0.743 5.941 -3.451 1.00 95.06 116 LEU A O 1
ATOM 883 N N . GLY A 1 117 ? 2.968 5.973 -3.747 1.00 94.31 117 GLY A N 1
ATOM 884 C CA . GLY A 1 117 ? 3.250 4.867 -2.835 1.00 94.31 117 GLY A CA 1
ATOM 885 C C . GLY A 1 117 ? 2.830 3.504 -3.385 1.00 94.31 117 GLY A C 1
ATOM 886 O O . GLY A 1 117 ? 2.485 2.622 -2.601 1.00 94.31 117 GLY A O 1
ATOM 887 N N . ILE A 1 118 ? 2.829 3.331 -4.713 1.00 95.75 118 ILE A N 1
ATOM 888 C CA . ILE A 1 118 ? 2.512 2.045 -5.348 1.00 95.75 118 ILE A CA 1
ATOM 889 C C . ILE A 1 118 ? 3.702 1.085 -5.161 1.00 95.75 118 ILE A C 1
ATOM 891 O O . ILE A 1 118 ? 4.792 1.409 -5.635 1.00 95.75 118 ILE A O 1
ATOM 895 N N . PRO A 1 119 ? 3.525 -0.084 -4.510 1.00 94.38 119 PRO A N 1
ATOM 896 C CA . PRO A 1 119 ? 4.639 -0.937 -4.090 1.00 94.38 119 PRO A CA 1
ATOM 897 C C . PRO A 1 119 ? 5.526 -1.451 -5.224 1.00 94.38 119 PRO A C 1
ATOM 899 O O . PRO A 1 119 ? 6.752 -1.448 -5.087 1.00 94.38 119 PRO A O 1
ATOM 902 N N . PHE A 1 120 ? 4.915 -1.889 -6.329 1.00 94.56 120 PHE A N 1
ATOM 903 C CA . PHE A 1 120 ? 5.612 -2.442 -7.489 1.00 94.56 120 PHE A CA 1
ATOM 904 C C . PHE A 1 120 ? 5.403 -1.560 -8.721 1.00 94.56 120 PHE A C 1
ATOM 906 O O . PHE A 1 120 ? 4.275 -1.246 -9.096 1.00 94.56 120 PHE A O 1
ATOM 913 N N . ILE A 1 121 ? 6.486 -1.193 -9.395 1.00 95.38 121 ILE A N 1
ATOM 914 C CA . ILE A 1 121 ? 6.449 -0.408 -10.629 1.00 95.38 121 ILE A CA 1
ATOM 915 C C . ILE A 1 121 ? 7.131 -1.241 -11.708 1.00 95.38 121 ILE A C 1
ATOM 917 O O . ILE A 1 121 ? 8.321 -1.531 -11.627 1.00 95.38 121 ILE A O 1
ATOM 921 N N . ILE A 1 122 ? 6.362 -1.649 -12.706 1.00 93.62 122 ILE A N 1
ATOM 922 C CA . ILE A 1 122 ? 6.793 -2.520 -13.795 1.00 93.62 122 ILE A CA 1
ATOM 923 C C . ILE A 1 122 ? 6.943 -1.658 -15.039 1.00 93.62 122 ILE A C 1
ATOM 925 O O . ILE A 1 122 ? 6.006 -0.960 -15.426 1.00 93.62 122 ILE A O 1
ATOM 929 N N . VAL A 1 123 ? 8.100 -1.701 -15.685 1.00 93.19 123 VAL A N 1
ATOM 930 C CA . VAL A 1 123 ? 8.389 -0.884 -16.861 1.00 93.19 123 VAL A CA 1
ATOM 931 C C . VAL A 1 123 ? 8.593 -1.787 -18.072 1.00 93.19 123 VAL A C 1
ATOM 933 O O . VAL A 1 123 ? 9.446 -2.674 -18.088 1.00 93.19 123 VAL A O 1
ATOM 936 N N . LEU A 1 124 ? 7.778 -1.542 -19.097 1.00 91.12 124 LEU A N 1
ATOM 937 C CA . LEU A 1 124 ? 7.799 -2.220 -20.387 1.00 91.12 124 LEU A CA 1
ATOM 938 C C . LEU A 1 124 ? 8.304 -1.239 -21.442 1.00 91.12 124 LEU A C 1
ATOM 940 O O . LEU A 1 124 ? 7.552 -0.413 -21.977 1.00 91.12 124 LEU A O 1
ATOM 944 N N . ALA A 1 125 ? 9.606 -1.304 -21.703 1.00 88.44 125 ALA A N 1
ATOM 945 C CA . ALA A 1 125 ? 10.314 -0.352 -22.549 1.00 88.44 125 ALA A CA 1
ATOM 946 C C . ALA A 1 125 ? 11.235 -1.066 -23.554 1.00 88.44 125 ALA A C 1
ATOM 948 O O . ALA A 1 125 ? 10.874 -2.079 -24.152 1.00 88.44 125 ALA A O 1
ATOM 949 N N . ASN A 1 126 ? 12.414 -0.498 -23.805 1.00 88.44 126 ASN A N 1
ATOM 950 C CA . ASN A 1 126 ? 13.306 -0.959 -24.865 1.00 88.44 126 ASN A CA 1
ATOM 951 C C . ASN A 1 126 ? 13.869 -2.359 -24.588 1.00 88.44 126 ASN A C 1
ATOM 953 O O . ASN A 1 126 ? 14.110 -3.109 -25.531 1.00 88.44 126 ASN A O 1
ATOM 957 N N . GLU A 1 127 ? 14.108 -2.717 -23.324 1.00 86.94 127 GLU A N 1
ATOM 958 C CA . GLU A 1 127 ? 14.608 -4.052 -22.989 1.00 86.94 127 GLU A CA 1
ATOM 959 C C . GLU A 1 127 ? 13.555 -5.129 -23.247 1.00 86.94 127 GLU A C 1
ATOM 961 O O . GLU A 1 127 ? 13.851 -6.123 -23.914 1.00 86.94 127 GLU A O 1
ATOM 966 N N . THR A 1 128 ? 12.310 -4.863 -22.849 1.00 87.62 128 THR A N 1
ATOM 967 C CA . THR A 1 128 ? 11.158 -5.704 -23.181 1.00 87.62 128 THR A CA 1
ATOM 968 C C . THR A 1 128 ? 11.043 -5.899 -24.686 1.00 87.62 128 THR A C 1
ATOM 970 O O . THR A 1 128 ? 11.044 -7.034 -25.152 1.00 87.62 128 THR A O 1
ATOM 973 N N . GLU A 1 129 ? 11.051 -4.813 -25.463 1.00 86.25 129 GLU A N 1
ATOM 974 C CA . GLU A 1 129 ? 10.938 -4.855 -26.928 1.00 86.25 129 GLU A CA 1
ATOM 975 C C . GLU A 1 129 ? 12.031 -5.721 -27.581 1.00 86.25 129 GLU A C 1
ATOM 977 O O . GLU A 1 129 ? 11.727 -6.541 -28.447 1.00 86.25 129 GLU A O 1
ATOM 982 N N . ARG A 1 130 ? 13.288 -5.622 -27.120 1.00 86.19 130 ARG A N 1
ATOM 983 C CA . ARG A 1 130 ? 14.390 -6.478 -27.607 1.00 86.19 130 ARG A CA 1
ATOM 984 C C . ARG A 1 130 ? 14.194 -7.951 -27.248 1.00 86.19 130 ARG A C 1
ATOM 986 O O . ARG A 1 130 ? 14.502 -8.826 -28.054 1.00 86.19 130 ARG A O 1
ATOM 993 N N . SER A 1 131 ? 13.691 -8.227 -26.049 1.00 84.75 131 SER A N 1
ATOM 994 C CA . SER A 1 131 ? 13.490 -9.592 -25.548 1.00 84.75 131 SER A CA 1
ATOM 995 C C . SER A 1 131 ? 12.293 -10.322 -26.175 1.00 84.75 131 SER A C 1
ATOM 997 O O . SER A 1 131 ? 12.217 -11.547 -26.108 1.00 84.75 131 SER A O 1
ATOM 999 N N . LEU A 1 132 ? 11.388 -9.614 -26.864 1.00 80.75 132 LEU A N 1
ATOM 1000 C CA . LEU A 1 132 ? 10.289 -10.257 -27.597 1.00 80.75 132 LEU A CA 1
ATOM 1001 C C . LEU A 1 132 ? 10.795 -11.191 -28.708 1.00 80.75 132 LEU A C 1
ATOM 1003 O O . LEU A 1 132 ? 10.159 -12.201 -29.000 1.00 80.75 132 LEU A O 1
ATOM 1007 N N . VAL A 1 133 ? 11.968 -10.903 -29.283 1.00 78.56 133 VAL A N 1
ATOM 1008 C CA . VAL A 1 133 ? 12.595 -11.735 -30.326 1.00 78.56 133 VAL A CA 1
ATOM 1009 C C . VAL A 1 133 ? 12.979 -13.120 -29.796 1.00 78.56 133 VAL A C 1
ATOM 1011 O O . VAL A 1 133 ? 12.934 -14.100 -30.535 1.00 78.56 133 VAL A O 1
ATOM 1014 N N . THR A 1 134 ? 13.332 -13.225 -28.513 1.00 75.12 134 THR A N 1
ATOM 1015 C CA . THR A 1 134 ? 13.771 -14.480 -27.883 1.00 75.12 134 THR A CA 1
ATOM 1016 C C . THR A 1 134 ? 12.625 -15.260 -27.231 1.00 75.12 134 THR A C 1
ATOM 1018 O O . THR A 1 134 ? 12.884 -16.260 -26.561 1.00 75.12 134 THR A O 1
ATOM 1021 N N . GLN A 1 135 ? 11.369 -14.815 -27.407 1.00 73.62 135 GLN A N 1
ATOM 1022 C CA . GLN A 1 135 ? 10.157 -15.377 -26.782 1.00 73.62 135 GLN A CA 1
ATOM 1023 C C . GLN A 1 135 ? 10.228 -15.497 -25.248 1.00 73.62 135 GLN A C 1
ATOM 1025 O O . GLN A 1 135 ? 9.466 -16.244 -24.635 1.00 73.62 135 GLN A O 1
ATOM 1030 N N . LYS A 1 136 ? 11.140 -14.756 -24.613 1.00 79.56 136 LYS A N 1
ATOM 1031 C CA . LYS A 1 136 ? 11.288 -14.67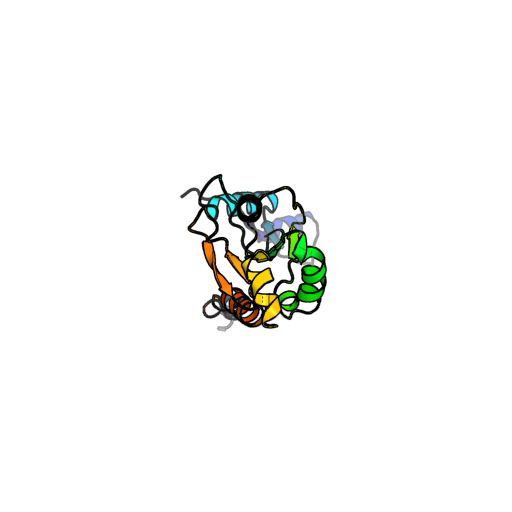4 -23.158 1.00 79.56 136 LYS A CA 1
ATOM 1032 C C . LYS A 1 136 ? 11.312 -13.203 -22.761 1.00 79.56 136 LYS A C 1
ATOM 1034 O O . LYS A 1 136 ? 12.401 -12.647 -22.602 1.00 79.56 136 LYS A O 1
ATOM 1039 N N . PRO A 1 137 ? 10.134 -12.568 -22.654 1.00 82.19 137 PRO A N 1
ATOM 1040 C CA . PRO A 1 137 ? 10.047 -11.153 -22.356 1.00 82.19 137 PRO A CA 1
ATOM 1041 C C . PRO A 1 137 ? 10.657 -10.843 -20.990 1.00 82.19 137 PRO A C 1
ATOM 1043 O O . PRO A 1 137 ? 10.462 -11.563 -20.004 1.00 82.19 137 PRO A O 1
ATOM 1046 N N . VAL A 1 138 ? 11.417 -9.756 -20.961 1.00 88.75 138 VAL A N 1
ATOM 1047 C CA . VAL A 1 138 ? 12.066 -9.206 -19.777 1.00 88.75 138 VAL A CA 1
ATOM 1048 C C . VAL A 1 138 ? 11.410 -7.873 -19.439 1.00 88.75 138 VAL A C 1
ATOM 1050 O O . VAL A 1 138 ? 11.113 -7.063 -20.320 1.00 88.75 138 VAL A O 1
ATOM 1053 N N . ILE A 1 139 ? 11.184 -7.653 -18.152 1.00 90.94 139 ILE A N 1
ATOM 1054 C CA . ILE A 1 139 ? 10.574 -6.450 -17.601 1.00 90.94 139 ILE A CA 1
ATOM 1055 C C . ILE A 1 139 ? 11.548 -5.785 -16.636 1.00 90.94 139 ILE A C 1
ATOM 1057 O O . ILE A 1 139 ? 12.274 -6.470 -15.917 1.00 90.94 139 ILE A O 1
ATOM 1061 N N . GLU A 1 140 ? 11.556 -4.460 -16.614 1.00 93.56 140 GLU A N 1
ATOM 1062 C CA . GLU A 1 140 ? 12.297 -3.674 -15.628 1.00 93.56 140 GLU A CA 1
ATOM 1063 C C . GLU A 1 140 ? 11.395 -3.483 -14.397 1.00 93.56 140 GLU A C 1
ATOM 1065 O O . GLU A 1 140 ? 10.210 -3.160 -14.540 1.00 93.56 140 GLU A O 1
ATOM 1070 N N . VAL A 1 141 ? 11.916 -3.716 -13.191 1.00 94.44 141 VAL A N 1
ATOM 1071 C CA . VAL A 1 141 ? 11.115 -3.681 -11.957 1.00 94.44 141 VAL A CA 1
ATOM 1072 C C . VAL A 1 141 ? 11.713 -2.692 -10.970 1.00 94.44 141 VAL A C 1
ATOM 1074 O O . VAL A 1 141 ? 12.886 -2.775 -10.626 1.00 94.44 141 VAL A O 1
ATOM 1077 N N . PHE A 1 142 ? 10.876 -1.799 -10.451 1.00 96.25 142 PHE A N 1
ATOM 1078 C CA . PHE A 1 142 ? 11.213 -0.898 -9.356 1.00 96.25 142 PHE A CA 1
ATOM 1079 C C . PHE A 1 142 ? 10.273 -1.135 -8.176 1.00 96.25 142 PHE A C 1
ATOM 1081 O O . PHE A 1 142 ? 9.119 -1.540 -8.349 1.00 96.25 142 PHE A O 1
ATOM 1088 N N . THR A 1 143 ? 10.750 -0.851 -6.968 1.00 95.12 143 THR A N 1
ATOM 1089 C CA . THR A 1 143 ? 9.949 -0.940 -5.742 1.00 95.12 143 THR A CA 1
ATOM 1090 C C . THR A 1 143 ? 10.041 0.324 -4.905 1.00 95.12 143 THR A C 1
ATOM 1092 O O . THR A 1 143 ? 11.041 1.050 -4.919 1.00 95.12 143 THR A O 1
ATOM 1095 N N . THR A 1 144 ? 8.993 0.590 -4.131 1.00 93.00 144 THR A N 1
ATOM 1096 C CA . THR A 1 144 ? 9.075 1.575 -3.049 1.00 93.00 144 THR A CA 1
ATOM 1097 C C . THR A 1 144 ? 9.796 0.959 -1.859 1.00 93.00 144 THR A C 1
ATOM 1099 O O . THR A 1 144 ? 9.474 -0.159 -1.457 1.00 93.00 144 THR A O 1
ATOM 1102 N N . HIS A 1 145 ? 10.719 1.696 -1.244 1.00 89.06 145 HIS A N 1
ATOM 1103 C CA . HIS A 1 145 ? 11.437 1.226 -0.061 1.00 89.06 145 HIS A CA 1
ATOM 1104 C C . HIS A 1 145 ? 11.197 2.154 1.141 1.00 89.06 145 HIS A C 1
ATOM 1106 O O . HIS A 1 145 ? 11.316 3.373 0.983 1.00 89.06 145 HIS A O 1
ATOM 1112 N N . PRO A 1 146 ? 10.938 1.626 2.355 1.00 84.00 146 PRO A N 1
ATOM 1113 C CA . PRO A 1 146 ? 10.666 2.443 3.545 1.00 84.00 146 PRO A CA 1
ATOM 1114 C C . PRO A 1 146 ? 11.803 3.376 3.971 1.00 84.00 146 PRO A C 1
ATOM 1116 O O . PRO A 1 146 ? 11.587 4.245 4.796 1.00 84.00 146 PRO A O 1
ATOM 1119 N N . LYS A 1 147 ? 13.025 3.186 3.456 1.00 86.88 147 LYS A N 1
ATOM 1120 C CA . LYS A 1 147 ? 14.201 4.022 3.775 1.00 86.88 147 LYS A CA 1
ATOM 1121 C C . LYS A 1 147 ? 14.693 4.884 2.609 1.00 86.88 147 LYS A C 1
ATOM 1123 O O . LYS A 1 147 ? 15.746 5.498 2.719 1.00 86.88 147 LYS A O 1
ATOM 1128 N N . SER A 1 148 ? 13.985 4.883 1.481 1.00 90.50 148 SER A N 1
ATOM 1129 C CA . SER A 1 148 ? 14.378 5.632 0.283 1.00 90.50 148 SER A CA 1
ATOM 1130 C C . SER A 1 148 ? 13.223 6.494 -0.190 1.00 90.50 148 SER A C 1
ATOM 1132 O O . SER A 1 148 ? 12.097 6.007 -0.264 1.00 90.50 148 SER A O 1
ATOM 1134 N N . ALA A 1 149 ? 13.491 7.757 -0.522 1.00 90.56 149 ALA A N 1
ATOM 1135 C CA . ALA A 1 149 ? 12.521 8.632 -1.183 1.00 90.56 149 ALA A CA 1
ATOM 1136 C C . ALA A 1 149 ? 12.404 8.298 -2.676 1.00 90.56 149 ALA A C 1
ATOM 1138 O O . ALA A 1 149 ? 11.328 8.414 -3.263 1.00 90.56 149 ALA A O 1
ATOM 1139 N N . ASP A 1 150 ? 13.499 7.829 -3.266 1.00 94.88 150 ASP A N 1
ATOM 1140 C CA . ASP A 1 150 ? 13.570 7.425 -4.660 1.00 94.88 150 ASP A CA 1
ATOM 1141 C C . ASP A 1 150 ? 13.141 5.960 -4.840 1.00 94.88 150 ASP A C 1
ATOM 1143 O O . ASP A 1 150 ? 13.326 5.143 -3.923 1.00 94.88 150 ASP A O 1
ATOM 1147 N N . PRO A 1 151 ? 12.557 5.620 -6.002 1.00 94.75 151 PRO A N 1
ATOM 1148 C CA . PRO A 1 151 ? 12.244 4.242 -6.353 1.00 94.75 151 PRO A CA 1
ATOM 1149 C C . PRO A 1 151 ? 13.531 3.417 -6.437 1.00 94.75 151 PRO A C 1
ATOM 1151 O O . PRO A 1 151 ? 14.540 3.879 -6.970 1.00 94.75 151 PRO A O 1
ATOM 1154 N N . VAL A 1 152 ? 13.496 2.195 -5.911 1.00 95.50 152 VAL A N 1
ATOM 1155 C CA . VAL A 1 152 ? 14.649 1.291 -5.906 1.00 95.50 152 VAL A CA 1
ATOM 1156 C C . VAL A 1 152 ? 14.567 0.374 -7.114 1.00 95.50 152 VAL A C 1
ATOM 1158 O O . VAL A 1 152 ? 13.622 -0.403 -7.234 1.00 95.50 152 VAL A O 1
ATOM 1161 N N . ASP A 1 153 ? 15.567 0.461 -7.984 1.00 95.88 153 ASP A N 1
ATOM 1162 C CA . ASP A 1 153 ? 15.730 -0.425 -9.133 1.00 95.88 153 ASP A CA 1
ATOM 1163 C C . ASP A 1 153 ? 16.062 -1.854 -8.666 1.00 95.88 153 ASP A C 1
ATOM 1165 O O . ASP A 1 153 ? 17.030 -2.072 -7.933 1.00 95.88 153 ASP A O 1
ATOM 1169 N N . GLN A 1 154 ? 15.234 -2.822 -9.059 1.00 95.69 154 GLN A N 1
ATOM 1170 C CA . GLN A 1 154 ? 15.430 -4.256 -8.805 1.00 95.69 154 GLN A CA 1
ATOM 1171 C C . GLN A 1 154 ? 16.068 -4.970 -10.007 1.00 95.69 154 GLN A C 1
ATOM 1173 O O . GLN A 1 154 ? 16.288 -6.185 -9.969 1.00 95.69 154 GLN A O 1
ATOM 1178 N N . GLY A 1 155 ? 16.370 -4.221 -11.066 1.00 94.19 155 GLY A N 1
ATOM 1179 C CA . GLY A 1 155 ? 16.882 -4.703 -12.330 1.00 94.19 155 GLY A CA 1
ATOM 1180 C C . GLY A 1 155 ? 15.818 -5.371 -13.195 1.00 94.19 155 GLY A C 1
ATOM 1181 O O . GLY A 1 155 ? 14.623 -5.428 -12.887 1.00 94.19 155 GLY A O 1
ATOM 1182 N N . SER A 1 156 ? 16.302 -5.906 -14.308 1.00 92.88 156 SER A N 1
ATOM 1183 C CA . SER A 1 156 ? 15.479 -6.546 -15.320 1.00 92.88 156 SER A CA 1
ATOM 1184 C C . SER A 1 156 ? 15.300 -8.038 -15.026 1.00 92.88 156 SER A C 1
ATOM 1186 O O . SER A 1 156 ? 16.249 -8.748 -14.674 1.00 92.88 156 SER A O 1
ATOM 1188 N N . MET A 1 157 ? 14.077 -8.548 -15.158 1.00 91.31 157 MET A N 1
ATOM 1189 C CA . MET A 1 157 ? 13.754 -9.953 -14.896 1.00 91.31 157 MET A CA 1
ATOM 1190 C C . MET A 1 157 ? 12.660 -10.485 -15.819 1.00 91.31 157 MET A C 1
ATOM 1192 O O . MET A 1 157 ? 11.860 -9.732 -16.359 1.00 91.31 157 MET A O 1
ATOM 1196 N N . THR A 1 158 ? 12.618 -11.803 -16.010 1.00 88.75 158 THR A N 1
ATOM 1197 C CA . THR A 1 158 ? 11.511 -12.453 -16.724 1.00 88.75 158 THR A CA 1
ATOM 1198 C C . THR A 1 158 ? 10.239 -12.430 -15.882 1.00 88.75 158 THR A C 1
ATOM 1200 O O . THR A 1 158 ? 10.299 -12.306 -14.657 1.00 88.75 158 THR A O 1
ATOM 1203 N N . LEU A 1 159 ? 9.081 -12.620 -16.515 1.00 83.12 159 LEU A N 1
ATOM 1204 C CA . LEU A 1 159 ? 7.803 -12.664 -15.798 1.00 83.12 159 LEU A CA 1
ATOM 1205 C C . LEU A 1 159 ? 7.721 -13.776 -14.749 1.00 83.12 159 LEU A C 1
ATOM 1207 O O . LEU A 1 159 ? 7.221 -13.536 -13.653 1.00 83.12 159 LEU A O 1
ATOM 1211 N N . ASP A 1 160 ? 8.259 -14.964 -15.033 1.00 83.44 160 ASP A N 1
ATOM 1212 C CA . ASP A 1 160 ? 8.292 -16.053 -14.049 1.00 83.44 160 ASP A CA 1
ATOM 1213 C C . ASP A 1 160 ? 9.107 -15.659 -12.813 1.00 83.44 160 ASP A C 1
ATOM 1215 O O . ASP A 1 160 ? 8.679 -15.857 -11.674 1.00 83.44 160 ASP A O 1
ATOM 1219 N N . ARG A 1 161 ? 10.262 -15.016 -13.033 1.00 88.25 161 ARG A N 1
ATOM 1220 C CA . ARG A 1 161 ? 11.104 -14.507 -11.949 1.00 88.25 161 ARG A CA 1
ATOM 1221 C C . ARG A 1 161 ? 10.414 -13.377 -11.192 1.00 88.25 161 ARG A C 1
ATOM 1223 O O . ARG A 1 161 ? 10.557 -13.317 -9.975 1.00 88.25 161 ARG A O 1
ATOM 1230 N N . PHE A 1 162 ? 9.643 -12.530 -11.873 1.00 88.56 162 PHE A N 1
ATOM 1231 C CA . PHE A 1 162 ? 8.839 -11.495 -11.231 1.00 88.56 162 PHE A CA 1
ATOM 1232 C C . PHE A 1 162 ? 7.768 -12.084 -10.309 1.00 88.56 162 PHE A C 1
ATOM 1234 O O . PHE A 1 162 ? 7.601 -11.602 -9.193 1.00 88.56 162 PHE A O 1
ATOM 1241 N N . VAL A 1 163 ? 7.092 -13.164 -10.709 1.00 86.19 163 VAL A N 1
ATOM 1242 C CA . VAL A 1 163 ? 6.126 -13.851 -9.833 1.00 86.19 163 VAL A CA 1
ATOM 1243 C C . VAL A 1 163 ? 6.814 -14.372 -8.571 1.00 86.19 163 VAL A C 1
ATOM 1245 O O . VAL A 1 163 ? 6.334 -14.106 -7.468 1.00 86.19 163 VAL A O 1
ATOM 1248 N N . SER A 1 164 ? 7.959 -15.047 -8.708 1.00 88.19 164 SER A N 1
ATOM 1249 C CA . SER A 1 164 ? 8.740 -15.503 -7.549 1.00 88.19 164 SER A CA 1
ATOM 1250 C C . SER A 1 164 ? 9.243 -14.339 -6.690 1.00 88.19 164 SER A C 1
ATOM 1252 O O . SER A 1 164 ? 9.230 -14.425 -5.462 1.00 88.19 164 SER A O 1
ATOM 1254 N N . PHE A 1 165 ? 9.639 -13.228 -7.316 1.00 90.06 165 PHE A N 1
ATOM 1255 C CA . PHE A 1 165 ? 10.040 -12.008 -6.623 1.00 90.06 165 PHE A CA 1
ATOM 1256 C C . PHE A 1 165 ? 8.883 -11.445 -5.792 1.00 90.06 165 PHE A C 1
ATOM 1258 O O . PHE A 1 165 ? 9.035 -11.298 -4.580 1.00 90.06 165 PHE A O 1
ATOM 1265 N N . VAL A 1 166 ? 7.708 -11.228 -6.391 1.00 88.25 166 VAL A N 1
ATOM 1266 C CA . VAL A 1 166 ? 6.506 -10.756 -5.684 1.00 88.25 166 VAL A CA 1
ATOM 1267 C C . VAL A 1 166 ? 6.157 -11.691 -4.531 1.00 88.25 166 VAL A C 1
ATOM 1269 O O . VAL A 1 166 ? 5.958 -11.222 -3.417 1.00 88.25 166 VAL A O 1
ATOM 1272 N N . GLN A 1 167 ? 6.146 -13.008 -4.746 1.00 86.12 167 GLN A N 1
ATOM 1273 C CA . GLN A 1 167 ? 5.894 -13.973 -3.672 1.00 86.12 167 GLN A CA 1
ATOM 1274 C C . GLN A 1 167 ? 6.899 -13.833 -2.524 1.00 86.12 167 GLN A C 1
ATOM 1276 O O . GLN A 1 167 ? 6.492 -13.788 -1.366 1.00 86.12 167 GLN A O 1
ATOM 1281 N N . SER A 1 168 ? 8.195 -13.721 -2.821 1.00 89.12 168 SER A N 1
ATOM 1282 C CA . SER A 1 168 ? 9.217 -13.540 -1.785 1.00 89.12 168 SER A CA 1
ATOM 1283 C C . SER A 1 168 ? 9.049 -12.228 -1.016 1.00 89.12 168 SER A C 1
ATOM 1285 O O . SER A 1 168 ? 9.230 -12.212 0.194 1.00 89.12 168 SER A O 1
ATOM 1287 N N . GLN A 1 169 ? 8.638 -11.146 -1.681 1.00 85.88 169 GLN A N 1
ATOM 1288 C CA . GLN A 1 169 ? 8.368 -9.867 -1.021 1.00 85.88 169 GLN A CA 1
ATOM 1289 C C . GLN A 1 169 ? 7.088 -9.915 -0.179 1.00 85.88 169 GLN A C 1
ATOM 1291 O O . GLN A 1 169 ? 7.032 -9.322 0.893 1.00 85.88 169 GLN A O 1
ATOM 1296 N N . LEU A 1 170 ? 6.064 -10.639 -0.641 1.00 82.50 170 LEU A N 1
ATOM 1297 C CA . LEU A 1 170 ? 4.794 -10.764 0.068 1.00 82.50 170 LEU A CA 1
ATOM 1298 C C . LEU A 1 170 ? 4.879 -11.707 1.268 1.00 82.50 170 LEU A C 1
ATOM 1300 O O . LEU A 1 170 ? 4.289 -11.403 2.295 1.00 82.50 170 LEU A O 1
ATOM 1304 N N . TYR A 1 171 ? 5.578 -12.836 1.145 1.00 78.25 171 TYR A N 1
ATOM 1305 C CA . TYR A 1 171 ? 5.586 -13.906 2.150 1.00 78.25 171 TYR A CA 1
ATOM 1306 C C . TYR A 1 171 ? 6.904 -14.018 2.920 1.00 78.25 171 TYR A C 1
ATOM 1308 O O . TYR A 1 171 ? 6.913 -14.546 4.028 1.00 78.25 171 TYR A O 1
ATOM 1316 N N . GLY A 1 172 ? 8.006 -13.478 2.394 1.00 61.75 172 GLY A N 1
ATOM 1317 C CA . GLY A 1 172 ? 9.329 -13.529 3.029 1.00 61.75 172 GLY A CA 1
ATOM 1318 C C . GLY A 1 172 ? 9.447 -12.722 4.323 1.00 61.75 172 GLY A C 1
ATOM 1319 O O . GLY A 1 172 ? 10.457 -12.833 5.008 1.00 61.75 172 GLY A O 1
ATOM 1320 N N . SER A 1 173 ? 8.415 -11.952 4.685 1.00 45.53 173 SER A N 1
ATOM 1321 C CA . SER A 1 173 ? 8.328 -11.231 5.960 1.00 45.53 173 SER A CA 1
ATOM 1322 C C . SER A 1 173 ? 7.378 -11.878 6.984 1.00 45.53 173 SER A C 1
ATOM 1324 O O . SER A 1 173 ? 7.345 -11.431 8.128 1.00 45.53 173 SER A O 1
ATOM 1326 N N . TYR A 1 174 ? 6.630 -12.927 6.611 1.00 42.72 174 TYR A N 1
ATOM 1327 C CA . TYR A 1 174 ? 5.628 -13.589 7.469 1.00 42.72 174 TYR A CA 1
ATOM 1328 C C . TYR A 1 174 ? 6.139 -14.848 8.184 1.00 42.72 174 TYR A C 1
ATOM 1330 O O . TYR A 1 174 ? 5.346 -15.584 8.756 1.00 42.72 174 TYR A O 1
ATOM 1338 N N . SER A 1 175 ? 7.449 -15.100 8.219 1.00 34.91 175 SER A N 1
ATOM 1339 C CA . SER A 1 175 ? 8.005 -16.168 9.066 1.00 34.91 175 SER A CA 1
ATOM 1340 C C . SER A 1 175 ? 8.114 -15.784 10.551 1.00 34.91 175 SER A C 1
ATOM 1342 O O . SER A 1 175 ? 8.539 -16.615 11.339 1.00 34.91 175 SER A O 1
ATOM 1344 N N . ASN A 1 176 ? 7.768 -14.545 10.934 1.00 34.72 176 ASN A N 1
ATOM 1345 C CA . ASN A 1 176 ? 7.936 -14.029 12.305 1.00 34.72 176 ASN A CA 1
ATOM 1346 C C . ASN A 1 176 ? 6.661 -13.440 12.937 1.00 34.72 176 ASN A C 1
ATOM 1348 O O . ASN A 1 176 ? 6.733 -12.880 14.027 1.00 34.72 176 ASN A O 1
ATOM 1352 N N . LEU A 1 177 ? 5.502 -13.529 12.281 1.00 39.53 177 LEU A N 1
ATOM 1353 C CA . LEU A 1 177 ? 4.228 -13.105 12.867 1.00 39.53 177 LEU A CA 1
ATOM 1354 C C . LEU A 1 177 ? 3.197 -14.212 12.667 1.00 39.53 177 LEU A C 1
ATOM 1356 O O . LEU A 1 177 ? 2.349 -14.152 11.776 1.00 39.53 177 LEU A O 1
ATOM 1360 N N . ASP A 1 178 ? 3.296 -15.231 13.520 1.00 34.81 178 ASP A N 1
ATOM 1361 C CA . ASP A 1 178 ? 2.216 -16.178 13.758 1.00 34.81 178 ASP A CA 1
ATOM 1362 C C . ASP A 1 178 ? 1.021 -15.414 14.338 1.00 34.81 178 ASP A C 1
ATOM 1364 O O . ASP A 1 178 ? 0.907 -15.187 15.541 1.00 34.81 178 ASP A O 1
ATOM 1368 N N . HIS A 1 179 ? 0.084 -15.029 13.472 1.00 39.09 179 HIS A N 1
ATOM 1369 C CA . HIS A 1 179 ? -1.224 -14.514 13.888 1.00 39.09 179 HIS A CA 1
ATOM 1370 C C . HIS A 1 179 ? -2.019 -15.522 14.744 1.00 39.09 179 HIS A C 1
ATOM 1372 O O . HIS A 1 179 ? -3.004 -15.141 15.370 1.00 39.09 179 HIS A O 1
ATOM 1378 N N . LEU A 1 180 ? -1.579 -16.785 14.798 1.00 36.59 180 LEU A N 1
ATOM 1379 C CA . LEU A 1 180 ? -2.114 -17.825 15.677 1.00 36.59 180 LEU A CA 1
ATOM 1380 C C . LEU A 1 180 ? -1.685 -17.645 17.146 1.00 36.59 180 LEU A C 1
ATOM 1382 O O . LEU A 1 180 ? -2.474 -17.952 18.029 1.00 36.59 180 LEU A O 1
ATOM 1386 N N . HIS A 1 181 ? -0.515 -17.058 17.425 1.00 34.66 181 HIS A N 1
ATOM 1387 C CA . HIS A 1 181 ? -0.046 -16.849 18.804 1.00 34.66 181 HIS A CA 1
ATOM 1388 C C . HIS A 1 181 ? -0.801 -15.727 19.540 1.00 34.66 181 HIS A C 1
ATOM 1390 O O . HIS A 1 181 ? -1.017 -15.804 20.745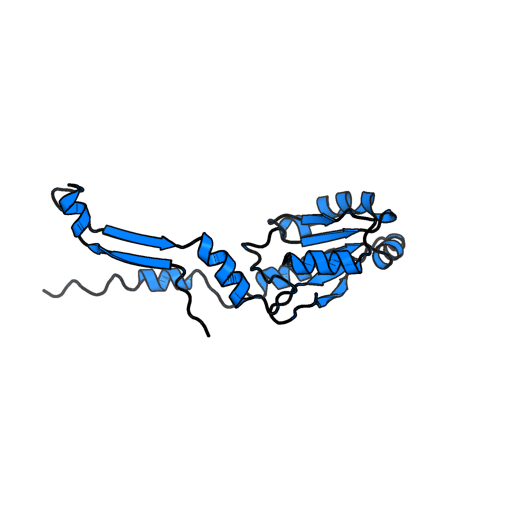 1.00 34.66 181 HIS A O 1
ATOM 1396 N N . VAL A 1 182 ? -1.257 -14.694 18.819 1.00 39.44 182 VAL A N 1
ATOM 1397 C CA . VAL A 1 182 ? -1.967 -13.546 19.422 1.00 39.44 182 VAL A CA 1
ATOM 1398 C C . VAL A 1 182 ? -3.364 -13.934 19.927 1.00 39.44 182 VAL A C 1
ATOM 1400 O O . VAL A 1 182 ? -3.871 -13.329 20.868 1.00 39.44 182 VAL A O 1
ATOM 1403 N N . LEU A 1 183 ? -3.994 -14.947 19.324 1.00 39.06 183 LEU A N 1
ATOM 1404 C CA . LEU A 1 183 ? -5.299 -15.442 19.774 1.00 39.06 183 LEU A CA 1
ATOM 1405 C C . LEU A 1 183 ? -5.176 -16.399 20.967 1.00 39.06 183 LEU A C 1
ATOM 1407 O O . LEU A 1 183 ? -6.046 -16.371 21.836 1.00 39.06 183 LEU A O 1
ATOM 1411 N N . ASP A 1 184 ? -4.086 -17.165 21.058 1.00 41.91 184 ASP A N 1
ATOM 1412 C CA . ASP A 1 184 ? -3.827 -18.046 22.203 1.00 41.91 184 ASP A CA 1
ATOM 1413 C C . ASP A 1 184 ? -3.475 -17.253 23.475 1.00 41.91 184 ASP A C 1
ATOM 1415 O O . ASP A 1 184 ? -3.962 -17.579 24.558 1.00 41.91 184 ASP A O 1
ATOM 1419 N N . GLU A 1 185 ? -2.726 -16.148 23.363 1.00 42.44 185 GLU A N 1
ATOM 1420 C CA . GLU A 1 185 ? -2.418 -15.283 24.518 1.00 42.44 185 GLU A CA 1
ATOM 1421 C C . GLU A 1 185 ? -3.648 -14.528 25.057 1.00 42.44 185 GLU A C 1
ATOM 1423 O O . GLU A 1 185 ? -3.738 -14.265 26.257 1.00 42.44 185 GLU A O 1
ATOM 1428 N N . LEU A 1 186 ? -4.636 -14.229 24.205 1.00 43.53 186 LEU A N 1
ATOM 1429 C CA . LEU A 1 186 ? -5.912 -13.637 24.630 1.00 43.53 186 LEU A CA 1
ATOM 1430 C C . LEU A 1 186 ? -6.913 -14.681 25.154 1.00 43.53 186 LEU A C 1
ATOM 1432 O O . LEU A 1 186 ? -7.823 -14.318 25.899 1.00 43.53 186 LEU A O 1
ATOM 1436 N N . GLY A 1 187 ? -6.746 -15.960 24.802 1.00 36.50 187 GLY A N 1
ATOM 1437 C CA . GLY A 1 187 ? -7.533 -17.074 25.340 1.00 36.50 187 GLY A CA 1
ATOM 1438 C C . GLY A 1 187 ? -7.036 -17.583 26.698 1.00 36.50 187 GLY A C 1
ATOM 1439 O O . GLY A 1 187 ? -7.840 -18.035 27.509 1.00 36.50 187 GLY A O 1
ATOM 1440 N N . ALA A 1 188 ? -5.734 -17.469 26.980 1.00 40.06 188 ALA A N 1
ATOM 1441 C CA . ALA A 1 188 ? -5.123 -17.994 28.205 1.00 40.06 188 ALA A CA 1
ATOM 1442 C C . ALA A 1 188 ? -5.274 -17.082 29.442 1.00 40.06 188 ALA A C 1
ATOM 1444 O O . ALA A 1 188 ? -5.111 -17.544 30.567 1.00 40.06 188 ALA A O 1
ATOM 1445 N N . ALA A 1 189 ? -5.617 -15.802 29.271 1.00 40.47 189 ALA A N 1
ATOM 1446 C CA . ALA A 1 189 ? -5.779 -14.855 30.383 1.00 40.47 189 ALA A CA 1
ATOM 1447 C C . ALA A 1 189 ? -7.163 -14.914 31.077 1.00 40.47 189 ALA A C 1
ATOM 1449 O O . ALA A 1 189 ? -7.450 -14.083 31.939 1.00 40.47 189 ALA A O 1
ATOM 1450 N N . GLY A 1 190 ? -8.031 -15.861 30.697 1.00 39.16 190 GLY A N 1
ATOM 1451 C CA . GLY A 1 190 ? -9.421 -15.943 31.162 1.00 39.16 190 GLY A CA 1
ATOM 1452 C C . GLY A 1 190 ? -9.738 -16.992 32.233 1.00 39.16 190 GLY A C 1
ATOM 1453 O O . GLY A 1 190 ? -10.864 -16.979 32.719 1.00 39.16 190 GLY A O 1
ATOM 1454 N N . ASP A 1 191 ? -8.802 -17.872 32.613 1.00 40.06 191 ASP A N 1
ATOM 1455 C CA . ASP A 1 191 ? -9.139 -19.110 33.349 1.00 40.06 191 ASP A CA 1
ATOM 1456 C C . ASP A 1 191 ? -8.369 -19.335 34.668 1.00 40.06 191 ASP A C 1
ATOM 1458 O O . ASP A 1 191 ? -8.230 -20.460 35.141 1.00 40.06 191 ASP A O 1
ATOM 1462 N N . GLU A 1 192 ? -7.918 -18.266 35.333 1.00 39.91 192 GLU A N 1
ATOM 1463 C CA . GLU A 1 192 ? -7.401 -18.351 36.708 1.00 39.91 192 GLU A CA 1
ATOM 1464 C C . GLU A 1 192 ? -8.146 -17.402 37.654 1.00 39.91 192 GLU A C 1
ATOM 1466 O O . GLU A 1 192 ? -7.637 -16.361 38.060 1.00 39.91 192 GLU A O 1
ATOM 1471 N N . ASN A 1 193 ? -9.387 -17.757 38.003 1.00 41.12 193 ASN A N 1
ATOM 1472 C CA . ASN A 1 193 ? -9.950 -17.497 39.334 1.00 41.12 193 ASN A CA 1
ATOM 1473 C C . ASN A 1 193 ? -11.308 -18.192 39.499 1.00 41.12 193 ASN A C 1
ATOM 1475 O O . ASN A 1 193 ? -12.347 -17.644 39.134 1.00 41.12 193 ASN A O 1
ATOM 1479 N N . GLY A 1 194 ? -11.314 -19.373 40.126 1.00 33.78 194 GLY A N 1
ATOM 1480 C CA . GLY A 1 194 ? -12.561 -19.930 40.649 1.00 33.78 194 GLY A CA 1
ATOM 1481 C C . GLY A 1 194 ? -12.598 -21.427 40.926 1.00 33.78 194 GLY A C 1
ATOM 1482 O O . GLY A 1 194 ? -13.394 -22.106 40.296 1.00 33.78 194 GLY A O 1
ATOM 1483 N N . SER A 1 195 ? -11.839 -21.926 41.910 1.00 32.41 195 SER A N 1
ATOM 1484 C CA . SER A 1 195 ? -12.332 -22.973 42.832 1.00 32.41 195 SER A CA 1
ATOM 1485 C C . SER A 1 195 ? -11.283 -23.354 43.883 1.00 32.41 195 SER A C 1
ATOM 1487 O O . SER A 1 195 ? -10.430 -24.201 43.631 1.00 32.41 195 SER A O 1
ATOM 1489 N N . GLN A 1 196 ? -11.397 -22.797 45.088 1.00 33.16 196 GLN A N 1
ATOM 1490 C CA . GLN A 1 196 ? -11.108 -23.539 46.318 1.00 33.16 196 GLN A CA 1
ATOM 1491 C C . GLN A 1 196 ? -12.215 -23.203 47.323 1.00 33.16 196 GLN A C 1
ATOM 1493 O O . GLN A 1 196 ? -12.229 -22.125 47.914 1.00 33.16 196 GLN A O 1
ATOM 1498 N N . ASN A 1 197 ? -13.184 -24.117 47.407 1.00 35.88 197 ASN A N 1
ATOM 1499 C CA . ASN A 1 197 ? -13.823 -24.487 48.667 1.00 35.88 197 ASN A CA 1
ATOM 1500 C C . ASN A 1 197 ? -12.961 -25.581 49.297 1.00 35.88 197 ASN A C 1
ATOM 1502 O O . ASN A 1 197 ? -12.479 -26.432 48.511 1.00 35.88 197 ASN A O 1
#